Protein AF-A0A9D0IB88-F1 (afdb_monomer)

Structure (mmCIF, N/CA/C/O backbone):
data_AF-A0A9D0IB88-F1
#
_entry.id   AF-A0A9D0IB88-F1
#
loop_
_atom_site.group_PDB
_atom_site.id
_atom_site.type_symbol
_atom_site.label_atom_id
_atom_site.label_alt_id
_atom_site.label_comp_id
_atom_site.label_asym_id
_atom_site.label_entity_id
_atom_site.label_seq_id
_atom_site.pdbx_PDB_ins_code
_atom_site.Cartn_x
_atom_site.Cartn_y
_atom_site.Cartn_z
_atom_site.occupancy
_atom_site.B_iso_or_equiv
_atom_site.auth_seq_id
_atom_site.auth_comp_id
_atom_site.auth_asym_id
_atom_site.auth_atom_id
_atom_site.pdbx_PDB_model_num
ATOM 1 N N . ARG A 1 1 ? 1.251 11.808 27.422 1.00 68.69 1 ARG A N 1
ATOM 2 C CA . ARG A 1 1 ? 0.106 11.530 28.325 1.00 68.69 1 ARG A CA 1
ATOM 3 C C . ARG A 1 1 ? -1.129 11.364 27.448 1.00 68.69 1 ARG A C 1
ATOM 5 O O . ARG A 1 1 ? -1.302 12.197 26.569 1.00 68.69 1 ARG A O 1
ATOM 12 N N . ILE A 1 2 ? -1.903 10.294 27.633 1.00 85.94 2 ILE A N 1
ATOM 13 C CA . ILE A 1 2 ? -3.167 10.056 26.911 1.00 85.94 2 ILE A CA 1
ATOM 14 C C . ILE A 1 2 ? -4.272 10.851 27.624 1.00 85.94 2 ILE A C 1
ATOM 16 O O . ILE A 1 2 ? -4.238 10.940 28.853 1.00 85.94 2 ILE A O 1
ATOM 20 N N . SER A 1 3 ? -5.197 11.474 26.889 1.00 90.00 3 SER A N 1
ATOM 21 C CA . SER A 1 3 ? -6.299 12.224 27.505 1.00 90.00 3 SER A CA 1
ATOM 22 C C . SER A 1 3 ? -7.383 11.278 28.043 1.00 90.00 3 SER A C 1
ATOM 24 O O . SER A 1 3 ? -7.528 10.141 27.589 1.00 90.00 3 SER A O 1
ATOM 26 N N . ALA A 1 4 ? -8.185 11.749 29.003 1.00 91.31 4 ALA A N 1
ATOM 27 C CA . ALA A 1 4 ? -9.332 10.985 29.499 1.00 91.31 4 ALA A CA 1
ATOM 28 C C . ALA A 1 4 ? -10.377 10.726 28.397 1.00 91.31 4 ALA A C 1
ATOM 30 O O . ALA A 1 4 ? -11.035 9.686 28.399 1.00 91.31 4 ALA A O 1
ATOM 31 N N . PHE A 1 5 ? -10.504 11.654 27.445 1.00 90.31 5 PHE A N 1
ATOM 32 C CA . PHE A 1 5 ? -11.396 11.522 26.299 1.00 90.31 5 PHE A CA 1
ATOM 33 C C . PHE A 1 5 ? -10.932 10.404 25.356 1.00 90.31 5 PHE A C 1
ATOM 35 O O . PHE A 1 5 ? -11.713 9.506 25.046 1.00 90.31 5 PHE A O 1
ATOM 42 N N . THR A 1 6 ? -9.644 10.381 25.002 1.00 93.06 6 THR A N 1
ATOM 43 C CA . THR A 1 6 ? -9.038 9.302 24.208 1.00 93.06 6 THR A CA 1
ATOM 44 C C . THR A 1 6 ? -9.229 7.945 24.883 1.00 93.06 6 THR A C 1
ATOM 46 O O . THR A 1 6 ? -9.661 6.994 24.239 1.00 93.06 6 THR A O 1
ATOM 49 N N . LEU A 1 7 ? -8.977 7.843 26.197 1.00 94.12 7 LEU A N 1
ATOM 50 C CA . LEU A 1 7 ? -9.177 6.592 26.943 1.00 94.12 7 LEU A CA 1
ATOM 51 C C . LEU A 1 7 ? -10.630 6.103 26.890 1.00 94.12 7 LEU A C 1
ATOM 53 O O . LEU A 1 7 ? -10.865 4.908 26.727 1.00 94.12 7 LEU A O 1
ATOM 57 N N . ARG A 1 8 ? -11.604 7.017 26.990 1.00 93.19 8 ARG A N 1
ATOM 58 C CA . ARG A 1 8 ? -13.034 6.690 26.884 1.00 93.19 8 ARG A CA 1
ATOM 59 C C . ARG A 1 8 ? -13.412 6.192 25.488 1.00 93.19 8 ARG A C 1
ATOM 61 O O . ARG A 1 8 ? -14.276 5.328 25.372 1.00 93.19 8 ARG A O 1
ATOM 68 N N . ASN A 1 9 ? -12.766 6.720 24.451 1.00 94.19 9 ASN A N 1
ATOM 69 C CA . ASN A 1 9 ? -13.076 6.397 23.062 1.00 94.19 9 ASN A CA 1
ATOM 70 C C . ASN A 1 9 ? -12.288 5.222 22.489 1.00 94.19 9 ASN A C 1
ATOM 72 O O . ASN A 1 9 ? -12.695 4.654 21.476 1.00 94.19 9 ASN A O 1
ATOM 76 N N . LEU A 1 10 ? -11.204 4.805 23.139 1.00 93.88 10 LEU A N 1
ATOM 77 C CA . LEU A 1 10 ? -10.356 3.713 22.671 1.00 93.88 10 LEU A CA 1
ATOM 78 C C . LEU A 1 10 ? -11.131 2.411 22.354 1.00 93.88 10 LEU A C 1
ATOM 80 O O . LEU A 1 10 ? -10.901 1.845 21.283 1.00 93.88 10 LEU A O 1
ATOM 84 N N . PRO A 1 11 ? -12.111 1.961 23.172 1.00 94.69 11 PRO A N 1
ATOM 85 C CA . PRO A 1 11 ? -12.926 0.793 22.826 1.00 94.69 11 PRO A CA 1
ATOM 86 C C . PRO A 1 11 ? -13.731 0.964 21.528 1.00 94.69 11 PRO A C 1
ATOM 88 O O . PRO A 1 11 ? -13.942 -0.009 20.804 1.00 94.69 11 PRO A O 1
ATOM 91 N N . TRP A 1 12 ? -14.167 2.187 21.203 1.00 95.12 12 TRP A N 1
ATOM 92 C CA . TRP A 1 12 ? -14.891 2.476 19.962 1.00 95.12 12 TRP A CA 1
ATOM 93 C C . TRP A 1 12 ? -13.980 2.393 18.740 1.00 95.12 12 TRP A C 1
ATOM 95 O O . TRP A 1 12 ? -14.364 1.776 17.748 1.00 95.12 12 TRP A O 1
ATOM 105 N N . HIS A 1 13 ? -12.756 2.922 18.834 1.00 94.94 13 HIS A N 1
ATOM 106 C CA . HIS A 1 13 ? -11.744 2.750 17.788 1.00 94.94 13 HIS A CA 1
ATOM 107 C C . HIS A 1 13 ? -11.470 1.260 17.521 1.00 94.94 13 HIS A C 1
ATOM 109 O O . HIS A 1 13 ? -11.509 0.826 16.371 1.00 94.94 13 HIS A O 1
ATOM 115 N N . PHE A 1 14 ? -11.283 0.447 18.569 1.00 92.12 14 PHE A N 1
ATOM 116 C CA . PHE A 1 14 ? -11.029 -0.992 18.417 1.00 92.12 14 PHE A CA 1
ATOM 117 C C . PHE A 1 14 ? -12.206 -1.771 17.828 1.00 92.12 14 PHE A C 1
ATOM 119 O O . PHE A 1 14 ? -11.994 -2.662 17.001 1.00 92.12 14 PHE A O 1
ATOM 126 N N . ARG A 1 15 ? -13.445 -1.428 18.198 1.00 93.50 15 ARG A N 1
ATOM 127 C CA . ARG A 1 15 ? -14.635 -2.022 17.573 1.00 93.50 15 ARG A CA 1
ATOM 128 C C . ARG A 1 15 ? -14.676 -1.728 16.078 1.00 93.50 15 ARG A C 1
ATOM 130 O O . ARG A 1 15 ? -14.856 -2.650 15.294 1.00 93.50 15 ARG A O 1
ATOM 137 N N . ILE A 1 16 ? -14.439 -0.478 15.681 1.00 94.38 16 ILE A N 1
ATOM 138 C CA . ILE A 1 16 ? -14.440 -0.087 14.266 1.00 94.38 16 ILE A CA 1
ATOM 139 C C . ILE A 1 16 ? -13.303 -0.775 13.503 1.00 94.38 16 ILE A C 1
ATOM 141 O O . ILE A 1 16 ? -13.542 -1.288 12.415 1.00 94.38 16 ILE A O 1
ATOM 145 N N . TYR A 1 17 ? -12.101 -0.865 14.079 1.00 92.50 17 TYR A N 1
ATOM 146 C CA . TYR A 1 17 ? -10.990 -1.614 13.479 1.00 92.50 17 TYR A CA 1
ATOM 147 C C . TYR A 1 17 ? -11.348 -3.070 13.218 1.00 92.50 17 TYR A C 1
ATOM 149 O O . TYR A 1 17 ? -11.117 -3.578 12.124 1.00 92.50 17 TYR A O 1
ATOM 157 N N . SER A 1 18 ? -11.931 -3.725 14.221 1.00 90.88 18 SER A N 1
ATOM 158 C CA . SER A 1 18 ? -12.334 -5.127 14.124 1.00 90.88 18 SER A CA 1
ATOM 159 C C . SER A 1 18 ? -13.400 -5.309 13.044 1.00 90.88 18 SER A C 1
ATOM 161 O O . SER A 1 18 ? -13.301 -6.234 12.247 1.00 90.88 18 SER A O 1
ATOM 163 N N . THR A 1 19 ? -14.366 -4.388 12.948 1.00 93.19 19 THR A N 1
ATOM 164 C CA . THR A 1 19 ? -15.376 -4.393 11.882 1.00 93.19 19 THR A CA 1
ATOM 165 C C . THR A 1 19 ? -14.756 -4.215 10.498 1.00 93.19 19 THR A C 1
ATOM 167 O O . THR A 1 19 ? -15.125 -4.937 9.580 1.00 93.19 19 THR A O 1
ATOM 170 N N . LEU A 1 20 ? -13.814 -3.282 10.328 1.00 93.81 20 LEU A N 1
ATOM 171 C CA . LEU A 1 20 ? -13.180 -3.023 9.030 1.00 93.81 20 LEU A CA 1
ATOM 172 C C . LEU A 1 20 ? -12.290 -4.185 8.578 1.00 93.81 20 LEU A C 1
ATOM 174 O O . LEU A 1 20 ? -12.330 -4.560 7.410 1.00 93.81 20 LEU A O 1
ATOM 178 N N . VAL A 1 21 ? -11.537 -4.794 9.498 1.00 93.69 21 VAL A N 1
ATOM 179 C CA . VAL A 1 21 ? -10.770 -6.016 9.214 1.00 93.69 21 VAL A CA 1
ATOM 180 C C . VAL A 1 21 ? -11.703 -7.188 8.917 1.00 93.69 21 VAL A C 1
ATOM 182 O O . VAL A 1 21 ? -11.478 -7.917 7.955 1.00 93.69 21 VAL A O 1
ATOM 185 N N . GLY A 1 22 ? -12.774 -7.342 9.695 1.00 92.62 22 GLY A N 1
ATOM 186 C CA . GLY A 1 22 ? -13.770 -8.388 9.486 1.00 92.62 22 GLY A CA 1
ATOM 187 C C . GLY A 1 22 ? -14.453 -8.287 8.121 1.00 92.62 22 GLY A C 1
ATOM 188 O O . GLY A 1 22 ? -14.571 -9.285 7.418 1.00 92.62 22 GLY A O 1
ATOM 189 N N . ALA A 1 23 ? -14.836 -7.074 7.715 1.00 92.25 23 ALA A N 1
ATOM 190 C CA . ALA A 1 23 ? -15.489 -6.800 6.435 1.00 92.25 23 ALA A CA 1
ATOM 191 C C . ALA A 1 23 ? -14.572 -6.990 5.216 1.00 92.25 23 ALA A C 1
ATOM 193 O O . ALA A 1 23 ? -15.066 -7.154 4.104 1.00 92.25 23 ALA A O 1
ATOM 194 N N . ALA A 1 24 ? -13.253 -6.955 5.412 1.00 92.25 24 ALA A N 1
ATOM 195 C CA . ALA A 1 24 ? -12.274 -7.171 4.353 1.00 92.25 24 ALA A CA 1
ATOM 196 C C . ALA A 1 24 ? -12.025 -8.656 4.046 1.00 92.25 24 ALA A C 1
ATOM 198 O O . ALA A 1 24 ? -11.467 -8.977 2.997 1.00 92.25 24 ALA A O 1
ATOM 199 N N . ALA A 1 25 ? -12.400 -9.557 4.955 1.00 91.62 25 ALA A N 1
ATOM 200 C CA . ALA A 1 25 ? -12.177 -10.980 4.771 1.00 91.62 25 ALA A CA 1
ATOM 201 C C . ALA A 1 25 ? -13.134 -11.581 3.732 1.00 91.62 25 ALA A C 1
ATOM 203 O O . ALA A 1 25 ? -14.314 -11.237 3.662 1.00 91.62 25 ALA A O 1
ATOM 204 N N . GLU A 1 26 ? -12.628 -12.530 2.946 1.00 87.06 26 GLU A N 1
ATOM 205 C CA . GLU A 1 26 ? -13.415 -13.216 1.924 1.00 87.06 26 GLU A CA 1
ATOM 206 C C . GLU A 1 26 ? -14.585 -13.990 2.554 1.00 87.06 26 GLU A C 1
ATOM 208 O O . GLU A 1 26 ? -14.388 -14.841 3.425 1.00 87.06 26 GLU A O 1
ATOM 213 N N . SER A 1 27 ? -15.807 -13.728 2.081 1.00 86.06 27 SER A N 1
ATOM 214 C CA . SER A 1 27 ? -17.034 -14.335 2.618 1.00 86.06 27 SER A CA 1
ATOM 215 C C . SER A 1 27 ? -17.021 -15.866 2.571 1.00 86.06 27 SER A C 1
ATOM 217 O O . SER A 1 27 ? -17.474 -16.507 3.515 1.00 86.06 27 SER A O 1
ATOM 219 N N . GLY A 1 28 ? -16.430 -16.461 1.527 1.00 86.25 28 GLY A N 1
ATOM 220 C CA . GLY A 1 28 ? -16.301 -17.915 1.376 1.00 86.25 28 GLY A CA 1
ATOM 221 C C . GLY A 1 28 ? -15.404 -18.590 2.420 1.00 86.25 28 GLY A C 1
ATOM 222 O O . GLY A 1 28 ? -15.427 -19.812 2.539 1.00 86.25 28 GLY A O 1
ATOM 223 N N . ARG A 1 29 ? -14.631 -17.816 3.193 1.00 85.62 29 ARG A N 1
ATOM 224 C CA . ARG A 1 29 ? -13.759 -18.323 4.267 1.00 85.62 29 ARG A CA 1
ATOM 225 C C . ARG A 1 29 ? -14.343 -18.116 5.666 1.00 85.62 29 ARG A C 1
ATOM 227 O O . ARG A 1 29 ? -13.670 -18.406 6.655 1.00 85.62 29 ARG A O 1
ATOM 234 N N . GLN A 1 30 ? -15.563 -17.596 5.758 1.00 87.88 30 GLN A N 1
ATOM 235 C CA . GLN A 1 30 ? -16.262 -17.348 7.016 1.00 87.88 30 GLN A CA 1
ATOM 236 C C . GLN A 1 30 ? -17.235 -18.491 7.318 1.00 87.88 30 GLN A C 1
ATOM 238 O O . GLN A 1 30 ? -17.931 -18.977 6.428 1.00 87.88 30 GLN A O 1
ATOM 243 N N . ALA A 1 31 ? -17.316 -18.900 8.582 1.00 90.50 31 ALA A N 1
ATOM 244 C CA . ALA A 1 31 ? -18.325 -19.842 9.064 1.00 90.50 31 ALA A CA 1
ATOM 245 C C . ALA A 1 31 ? -18.712 -19.491 10.511 1.00 90.50 31 ALA A C 1
ATOM 247 O O . ALA A 1 31 ? -17.955 -18.797 11.186 1.00 90.50 31 ALA A O 1
ATOM 248 N N . PRO A 1 32 ? -19.872 -19.937 11.027 1.00 93.38 32 PRO A N 1
ATOM 249 C CA . PRO A 1 32 ? -20.252 -19.654 12.411 1.00 93.38 32 PRO A CA 1
ATOM 250 C C . PRO A 1 32 ? -19.151 -20.063 13.407 1.00 93.38 32 PRO A C 1
ATOM 252 O O . PRO A 1 32 ? -18.761 -21.229 13.451 1.00 93.38 32 PRO A O 1
ATOM 255 N N . GLY A 1 33 ? -18.644 -19.103 14.190 1.00 93.56 33 GLY A N 1
ATOM 256 C CA . GLY A 1 33 ? -17.568 -19.316 15.167 1.00 93.56 33 GLY A CA 1
ATOM 257 C C . GLY A 1 33 ? -16.152 -19.418 14.579 1.00 93.56 3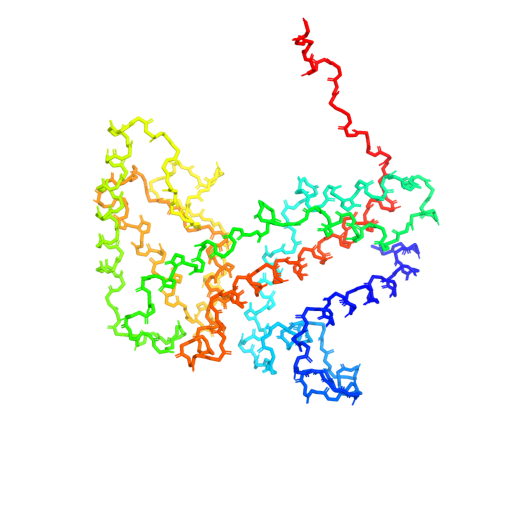3 GLY A C 1
ATOM 258 O O . GLY A 1 33 ? -15.207 -19.692 15.325 1.00 93.56 33 GLY A O 1
ATOM 259 N N . LEU A 1 34 ? -15.990 -19.215 13.266 1.00 94.44 34 LEU A N 1
ATOM 260 C CA . LEU A 1 34 ? -14.724 -19.304 12.539 1.00 94.44 34 LEU A CA 1
ATOM 261 C C . LEU A 1 34 ? -14.517 -18.073 11.653 1.00 94.44 34 LEU A C 1
ATOM 263 O O . LEU A 1 34 ? -15.333 -17.769 10.785 1.00 94.44 34 LEU A O 1
ATOM 267 N N . PHE A 1 35 ? -13.351 -17.450 11.774 1.00 94.00 35 PHE A N 1
ATOM 268 C CA . PHE A 1 35 ? -12.923 -16.360 10.906 1.00 94.00 35 PHE A CA 1
ATOM 269 C C . PHE A 1 35 ? -11.714 -16.797 10.082 1.00 94.00 35 PHE A C 1
ATOM 271 O O . PHE A 1 35 ? -10.655 -17.110 10.629 1.00 94.00 35 PHE A O 1
ATOM 278 N N . CYS A 1 36 ? -11.882 -16.876 8.759 1.00 93.81 36 CYS A N 1
ATOM 279 C CA . CYS A 1 36 ? -10.879 -17.419 7.834 1.00 93.81 36 CYS A CA 1
ATOM 280 C C . CYS A 1 36 ? -10.344 -18.805 8.255 1.00 93.81 36 CYS A C 1
ATOM 282 O O . CYS A 1 36 ? -9.152 -19.086 8.134 1.00 93.81 36 CYS A O 1
ATOM 284 N N . GLY A 1 37 ? -11.222 -19.662 8.787 1.00 92.75 37 GLY A N 1
ATOM 285 C CA . GLY A 1 37 ? -10.869 -20.995 9.290 1.00 92.75 37 GLY A CA 1
ATOM 286 C C . GLY A 1 37 ? -10.233 -21.035 10.687 1.00 92.75 37 GLY A C 1
ATOM 287 O O . GLY A 1 37 ? -9.905 -22.123 11.155 1.00 92.75 37 GLY A O 1
ATOM 288 N N . VAL A 1 38 ? -10.080 -19.896 11.373 1.00 95.38 38 VAL A N 1
ATOM 289 C CA . VAL A 1 38 ? -9.555 -19.825 12.747 1.00 95.38 38 VAL A CA 1
ATOM 290 C C . VAL A 1 38 ? -10.704 -19.639 13.749 1.00 95.38 38 VAL A C 1
ATOM 292 O O . VAL A 1 38 ? -11.541 -18.762 13.531 1.00 95.38 38 VAL A O 1
ATOM 295 N N . PRO A 1 39 ? -10.766 -20.412 14.853 1.00 95.81 39 PRO A N 1
ATOM 296 C CA . PRO A 1 39 ? -11.772 -20.225 15.900 1.00 95.81 39 PRO A CA 1
ATOM 297 C C . PRO A 1 39 ? -11.757 -18.820 16.504 1.00 95.81 39 PRO A C 1
ATOM 299 O O . PRO A 1 39 ? -10.712 -18.328 16.929 1.00 95.81 39 PRO A O 1
ATOM 302 N N . GLU A 1 40 ? -12.931 -18.199 16.626 1.00 93.88 40 GLU A N 1
ATOM 303 C CA . GLU A 1 40 ? -13.074 -16.878 17.255 1.00 93.88 40 GLU A CA 1
ATOM 304 C C . GLU A 1 40 ? -12.453 -16.800 18.668 1.00 93.88 40 GLU A C 1
ATOM 306 O O . GLU A 1 40 ? -11.749 -15.822 18.939 1.00 93.88 40 GLU A O 1
ATOM 311 N N . PRO A 1 41 ? -12.599 -17.811 19.558 1.00 95.62 41 PRO A N 1
ATOM 312 C CA . PRO A 1 41 ? -11.935 -17.783 20.863 1.00 95.62 41 PRO A CA 1
ATOM 313 C C . PRO A 1 41 ? -10.404 -17.767 20.772 1.00 95.62 41 PRO A C 1
ATOM 315 O O . PRO A 1 41 ? -9.749 -17.158 21.617 1.00 95.62 41 PRO A O 1
ATOM 318 N N . GLU A 1 42 ? -9.823 -18.411 19.752 1.00 95.94 42 GLU A N 1
ATOM 319 C CA . GLU A 1 42 ? -8.375 -18.385 19.525 1.00 95.94 42 GLU A CA 1
ATOM 320 C C . GLU A 1 42 ? -7.925 -16.978 19.118 1.00 95.94 42 GLU A C 1
ATOM 322 O O . GLU A 1 42 ? -6.972 -16.450 19.695 1.00 95.94 42 GLU A O 1
ATOM 327 N N . LEU A 1 43 ? -8.641 -16.349 18.179 1.00 92.69 43 LEU A N 1
ATOM 328 C CA . LEU A 1 43 ? -8.348 -14.986 17.728 1.00 92.69 43 LEU A CA 1
ATOM 329 C C . LEU A 1 43 ? -8.362 -13.996 18.890 1.00 92.69 43 LEU A C 1
ATOM 331 O O . LEU A 1 43 ? -7.413 -13.236 19.066 1.00 92.69 43 LEU A O 1
ATOM 335 N N . MET A 1 44 ? -9.406 -14.040 19.721 1.00 90.19 44 MET A N 1
ATOM 336 C CA . MET A 1 44 ? -9.555 -13.111 20.844 1.00 90.19 44 MET A CA 1
ATOM 337 C C . MET A 1 44 ? -8.478 -13.286 21.921 1.00 90.19 44 MET A C 1
ATOM 339 O O . MET A 1 44 ? -8.125 -12.315 22.588 1.00 90.19 44 MET A O 1
ATOM 343 N N . ALA A 1 45 ? -7.974 -14.508 22.119 1.00 94.31 45 ALA A N 1
ATOM 344 C CA . ALA A 1 45 ? -7.041 -14.815 23.200 1.00 94.31 45 ALA A CA 1
ATOM 345 C C . ALA A 1 45 ? -5.563 -14.700 22.802 1.00 94.31 45 ALA A C 1
ATOM 347 O O . ALA A 1 45 ? -4.727 -14.433 23.665 1.00 94.31 45 ALA A O 1
ATOM 348 N N . GLN A 1 46 ? -5.223 -14.956 21.534 1.00 95.06 46 GLN A N 1
ATOM 349 C CA . GLN A 1 46 ? -3.832 -15.208 21.132 1.00 95.06 46 GLN A CA 1
ATOM 350 C C . GLN A 1 46 ? -3.332 -14.331 19.988 1.00 95.06 46 GLN A C 1
ATOM 352 O O . GLN A 1 46 ? -2.120 -14.231 19.807 1.00 95.06 46 GLN A O 1
ATOM 357 N N . TRP A 1 47 ? -4.223 -13.717 19.210 1.00 95.19 47 TRP A N 1
ATOM 358 C CA . TRP A 1 47 ? -3.828 -13.026 17.990 1.00 95.19 47 TRP A CA 1
ATOM 359 C C . TRP A 1 47 ? -3.700 -11.521 18.208 1.00 95.19 47 TRP A C 1
ATOM 361 O O . TRP A 1 47 ? -4.532 -10.866 18.835 1.00 95.19 47 TRP A O 1
ATOM 371 N N . SER A 1 48 ? -2.651 -10.946 17.632 1.00 93.44 48 SER A N 1
ATOM 372 C CA . SER A 1 48 ? -2.521 -9.504 17.476 1.00 93.44 48 SER A CA 1
ATOM 373 C C . SER A 1 48 ? -3.432 -8.980 16.363 1.00 93.44 48 SER A C 1
ATOM 375 O O . SER A 1 48 ? -3.880 -9.707 15.468 1.00 93.44 48 SER A O 1
ATOM 377 N N . PHE A 1 49 ? -3.651 -7.663 16.370 1.00 90.25 49 PHE A N 1
ATOM 378 C CA . PHE A 1 49 ? -4.343 -6.974 15.282 1.00 90.25 49 PHE A CA 1
ATOM 379 C C . PHE A 1 49 ? -3.677 -7.250 13.925 1.00 90.25 49 PHE A C 1
ATOM 381 O O . PHE A 1 49 ? -4.362 -7.556 12.953 1.00 90.25 49 PHE A O 1
ATOM 388 N N . THR A 1 50 ? -2.344 -7.189 13.863 1.00 93.88 50 THR A N 1
ATOM 389 C CA . THR A 1 50 ? -1.594 -7.388 12.618 1.00 93.88 50 THR A CA 1
ATOM 390 C C . THR A 1 50 ? -1.732 -8.812 12.084 1.00 93.88 50 THR A C 1
ATOM 392 O O . THR A 1 50 ? -1.883 -8.990 10.878 1.00 93.88 50 THR A O 1
ATOM 395 N N . GLU A 1 51 ? -1.726 -9.823 12.958 1.00 96.00 51 GLU A N 1
ATOM 396 C CA . GLU A 1 51 ? -1.965 -11.211 12.545 1.00 96.00 51 GLU A CA 1
ATOM 397 C C . GLU A 1 51 ? -3.389 -11.395 12.016 1.00 96.00 51 GLU A C 1
ATOM 399 O O . GLU A 1 51 ? -3.582 -12.020 10.975 1.00 96.00 51 GLU A O 1
ATOM 404 N N . THR A 1 52 ? -4.376 -10.798 12.687 1.00 95.19 52 THR A N 1
ATOM 405 C CA . THR A 1 52 ? -5.785 -10.869 12.271 1.00 95.19 52 THR A CA 1
ATOM 406 C C . THR A 1 52 ? -6.005 -10.163 10.931 1.00 95.19 52 THR A C 1
ATOM 408 O O . THR A 1 52 ? -6.670 -10.701 10.052 1.00 95.19 52 THR A O 1
ATOM 411 N N . ALA A 1 53 ? -5.396 -8.991 10.730 1.00 95.31 53 ALA A N 1
ATOM 412 C CA . ALA A 1 53 ? -5.442 -8.262 9.465 1.00 95.31 53 ALA A CA 1
ATOM 413 C C . ALA A 1 53 ? -4.737 -9.025 8.331 1.00 95.31 53 ALA A C 1
ATOM 415 O O . ALA A 1 53 ? -5.251 -9.077 7.215 1.00 95.31 53 ALA A O 1
ATOM 416 N N . HIS A 1 54 ? -3.599 -9.670 8.611 1.00 95.81 54 HIS A N 1
ATOM 417 C CA . HIS A 1 54 ? -2.933 -10.545 7.645 1.00 95.81 54 HIS A CA 1
ATOM 418 C C . HIS A 1 54 ? -3.833 -11.721 7.253 1.00 95.81 54 HIS A C 1
ATOM 420 O O . HIS A 1 54 ? -3.985 -12.016 6.070 1.00 95.81 54 HIS A O 1
ATOM 426 N N . LEU A 1 55 ? -4.453 -12.382 8.233 1.00 95.31 55 LEU A N 1
ATOM 427 C CA . LEU A 1 55 ? -5.380 -13.486 7.994 1.00 95.31 55 LEU A CA 1
ATOM 428 C C . LEU A 1 55 ? -6.613 -13.040 7.202 1.00 95.31 55 LEU A C 1
ATOM 430 O O . LEU A 1 55 ? -7.038 -13.757 6.305 1.00 95.31 55 LEU A O 1
ATOM 434 N N . ALA A 1 56 ? -7.169 -11.866 7.492 1.00 94.62 56 ALA A N 1
ATOM 435 C CA . ALA A 1 56 ? -8.291 -11.313 6.739 1.00 94.62 56 ALA A CA 1
ATOM 436 C C . ALA A 1 56 ? -7.926 -11.091 5.263 1.00 94.62 56 ALA A C 1
ATOM 438 O O . ALA A 1 56 ? -8.683 -11.462 4.372 1.00 94.62 56 ALA A O 1
ATOM 439 N N . LEU A 1 57 ? -6.744 -10.518 5.018 1.00 93.62 57 LEU A N 1
ATOM 440 C CA . LEU A 1 57 ? -6.287 -10.128 3.687 1.00 93.62 57 LEU A CA 1
ATOM 441 C C . LEU A 1 57 ? -5.813 -11.312 2.835 1.00 93.62 57 LEU A C 1
ATOM 443 O O . LEU A 1 57 ? -6.109 -11.381 1.647 1.00 93.62 57 LEU A O 1
ATOM 447 N N . LEU A 1 58 ? -5.020 -12.206 3.426 1.00 91.50 58 LEU A N 1
ATOM 448 C CA . LEU A 1 58 ? -4.305 -13.272 2.715 1.00 91.50 58 LEU A CA 1
ATOM 449 C C . LEU A 1 58 ? -4.905 -14.656 2.973 1.00 91.50 58 LEU A C 1
ATOM 451 O O . LEU A 1 58 ? -4.490 -15.638 2.358 1.00 91.50 58 LEU A O 1
ATOM 455 N N . GLY A 1 59 ? -5.853 -14.750 3.909 1.00 90.56 59 GLY A N 1
ATOM 456 C CA . GLY A 1 59 ? -6.572 -15.975 4.238 1.00 90.56 59 GLY A CA 1
ATOM 457 C C . GLY A 1 59 ? -5.678 -17.117 4.718 1.00 90.56 59 GLY A C 1
ATOM 458 O O . GLY A 1 59 ? -6.057 -18.279 4.595 1.00 90.56 59 GLY A O 1
ATOM 459 N N . SER A 1 60 ? -4.488 -16.793 5.229 1.00 90.50 60 SER A N 1
ATOM 460 C CA . SER A 1 60 ? -3.539 -17.738 5.810 1.00 90.50 60 SER A CA 1
ATOM 461 C C . SER A 1 60 ? -2.885 -17.154 7.062 1.00 90.50 60 SER A C 1
ATOM 463 O O . SER A 1 60 ? -2.716 -15.935 7.195 1.00 90.50 60 SER A O 1
ATOM 465 N N . ARG A 1 61 ? -2.521 -18.038 7.999 1.00 93.44 61 ARG A N 1
ATOM 466 C CA . ARG A 1 61 ? -1.788 -17.662 9.211 1.00 93.44 61 ARG A CA 1
ATOM 467 C C . ARG A 1 61 ? -0.388 -17.169 8.823 1.00 93.44 61 ARG A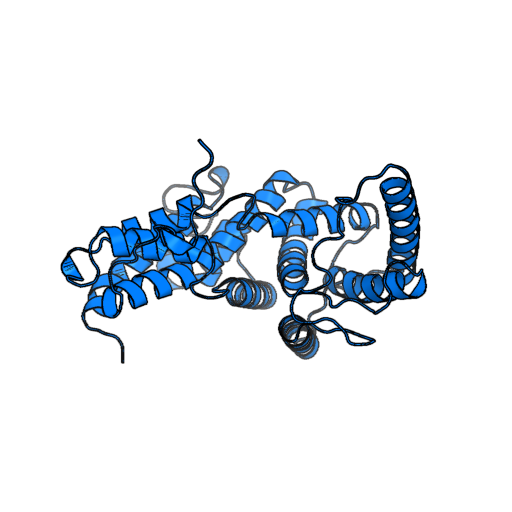 C 1
ATOM 469 O O . ARG A 1 61 ? 0.316 -17.907 8.131 1.00 93.44 61 ARG A O 1
ATOM 476 N N . PRO A 1 62 ? 0.0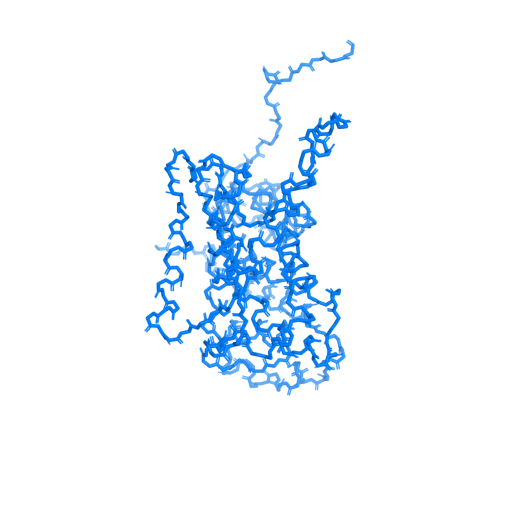36 -15.970 9.259 1.00 94.88 62 PRO A N 1
ATOM 477 C CA . PRO A 1 62 ? 1.380 -15.498 8.962 1.00 94.88 62 PRO A CA 1
ATOM 478 C C . PRO A 1 62 ? 2.433 -16.307 9.722 1.00 94.88 62 PRO A C 1
ATOM 480 O O . PRO A 1 62 ? 2.270 -16.607 10.906 1.00 94.88 62 PRO A O 1
ATOM 483 N N . ASP A 1 63 ? 3.554 -16.593 9.065 1.00 93.56 63 ASP A N 1
ATOM 484 C CA . ASP A 1 63 ? 4.792 -16.928 9.766 1.00 93.56 63 ASP A CA 1
ATOM 485 C C . ASP A 1 63 ? 5.516 -15.651 10.249 1.00 93.56 63 ASP A C 1
ATOM 487 O O . ASP A 1 63 ? 5.055 -14.522 10.054 1.00 93.56 63 ASP A O 1
ATOM 491 N N . LYS A 1 64 ? 6.678 -15.812 10.892 1.00 92.56 64 LYS A N 1
ATOM 492 C CA . LYS A 1 64 ? 7.453 -14.680 11.429 1.00 92.56 64 LYS A CA 1
ATOM 493 C C . LYS A 1 64 ? 7.975 -13.728 10.347 1.00 92.56 64 LYS A C 1
ATOM 495 O O . LYS A 1 64 ? 8.127 -12.537 10.627 1.00 92.56 64 LYS A O 1
ATOM 500 N N . GLU A 1 65 ? 8.301 -14.226 9.153 1.00 91.50 65 GLU A N 1
ATOM 501 C CA . GLU A 1 65 ? 8.789 -13.388 8.052 1.00 91.50 65 GLU A CA 1
ATOM 502 C C . GLU A 1 65 ? 7.628 -12.589 7.459 1.00 91.50 65 GLU A C 1
ATOM 504 O O . GLU A 1 65 ? 7.719 -11.363 7.361 1.00 91.50 65 GLU A O 1
ATOM 509 N N . ALA A 1 66 ? 6.519 -13.264 7.149 1.00 92.88 66 ALA A N 1
ATOM 510 C CA . ALA A 1 66 ? 5.306 -12.664 6.614 1.00 92.88 66 ALA A CA 1
ATOM 511 C C . ALA A 1 66 ? 4.725 -11.618 7.574 1.00 92.88 66 ALA A C 1
ATOM 513 O O . ALA A 1 66 ? 4.461 -10.489 7.158 1.00 92.88 66 ALA A O 1
ATOM 514 N N . LEU A 1 67 ? 4.624 -11.932 8.872 1.00 95.31 67 LEU A N 1
ATOM 515 C CA . LEU A 1 67 ? 4.129 -10.991 9.879 1.00 95.31 67 LEU A CA 1
ATOM 516 C C . LEU A 1 67 ? 5.014 -9.745 9.977 1.00 95.31 67 LEU A C 1
ATOM 518 O O . LEU A 1 67 ? 4.512 -8.623 10.065 1.00 95.31 67 LEU A O 1
ATOM 522 N N . CYS A 1 68 ? 6.336 -9.923 9.952 1.00 94.62 68 CYS A N 1
ATOM 523 C CA . CYS A 1 68 ? 7.279 -8.810 10.000 1.00 94.62 68 CYS A CA 1
ATOM 524 C C . CYS A 1 68 ? 7.168 -7.926 8.754 1.00 94.62 68 CYS A C 1
ATOM 526 O O . CYS A 1 68 ? 7.053 -6.707 8.881 1.00 94.62 68 CYS A O 1
ATOM 528 N N . ALA A 1 69 ? 7.154 -8.526 7.564 1.00 94.38 69 ALA A N 1
ATOM 529 C CA . ALA A 1 69 ? 7.011 -7.799 6.311 1.00 94.38 69 ALA A CA 1
ATOM 530 C C . ALA A 1 69 ? 5.665 -7.057 6.241 1.00 94.38 69 ALA A C 1
ATOM 532 O O . ALA A 1 69 ? 5.632 -5.895 5.844 1.00 94.38 69 ALA A O 1
ATOM 533 N N . PHE A 1 70 ? 4.578 -7.677 6.709 1.00 95.94 70 PHE A N 1
ATOM 534 C CA . PHE A 1 70 ? 3.257 -7.053 6.756 1.00 95.94 70 PHE A CA 1
ATOM 535 C C . PHE A 1 70 ? 3.200 -5.912 7.781 1.00 95.94 70 PHE A C 1
ATOM 537 O O . PHE A 1 70 ? 2.627 -4.860 7.516 1.00 95.94 70 PHE A O 1
ATOM 544 N N . SER A 1 71 ? 3.882 -6.057 8.919 1.00 95.25 71 SER A N 1
ATOM 545 C CA . SER A 1 71 ? 4.015 -4.983 9.913 1.00 95.25 71 SER A CA 1
ATOM 546 C C . SER A 1 71 ? 4.764 -3.772 9.347 1.00 95.25 71 SER A C 1
ATOM 548 O O . SER A 1 71 ? 4.339 -2.636 9.547 1.00 95.25 71 SER A O 1
ATOM 550 N N . VAL A 1 72 ? 5.860 -4.004 8.612 1.00 94.81 72 VAL A N 1
ATOM 551 C CA . VAL A 1 72 ? 6.605 -2.941 7.915 1.00 94.81 72 VAL A CA 1
ATOM 552 C C . VAL A 1 72 ? 5.719 -2.278 6.861 1.00 94.81 72 VAL A C 1
ATOM 554 O O . VAL A 1 72 ? 5.649 -1.054 6.818 1.00 94.81 72 VAL A O 1
ATOM 557 N N . LEU A 1 73 ? 4.992 -3.068 6.067 1.00 94.69 73 LEU A N 1
ATOM 558 C CA . LEU A 1 73 ? 4.048 -2.582 5.060 1.00 94.69 73 LEU A CA 1
ATOM 559 C C . LEU A 1 73 ? 2.997 -1.639 5.662 1.00 94.69 73 LEU A C 1
ATOM 561 O O . LEU A 1 73 ? 2.847 -0.512 5.193 1.00 94.69 73 LEU A O 1
ATOM 565 N N . LEU A 1 74 ? 2.325 -2.055 6.741 1.00 94.19 74 LEU A N 1
ATOM 566 C CA . LEU A 1 74 ? 1.361 -1.207 7.449 1.00 94.19 74 LEU A CA 1
ATOM 567 C C . LEU A 1 74 ? 2.025 0.052 8.026 1.00 94.19 74 LEU A C 1
ATOM 569 O O . LEU A 1 74 ? 1.466 1.144 7.922 1.00 94.19 74 LEU A O 1
ATOM 573 N N . GLY A 1 75 ? 3.233 -0.081 8.581 1.00 93.38 75 GLY A N 1
ATOM 574 C CA . GLY A 1 75 ? 4.008 1.037 9.122 1.00 93.38 75 GLY A CA 1
ATOM 575 C C . GLY A 1 75 ? 4.380 2.094 8.078 1.00 93.38 75 GLY A C 1
ATOM 576 O O . GLY A 1 75 ? 4.372 3.280 8.392 1.00 93.38 75 GLY A O 1
ATOM 577 N N . LEU A 1 76 ? 4.648 1.698 6.831 1.00 92.00 76 LEU A N 1
ATOM 578 C CA . LEU A 1 76 ? 4.928 2.632 5.731 1.00 92.00 76 LEU A CA 1
ATOM 579 C C . LEU A 1 76 ? 3.674 3.374 5.248 1.00 92.00 76 LEU A C 1
ATOM 581 O O . LEU A 1 76 ? 3.770 4.502 4.770 1.00 92.00 76 LEU A O 1
ATOM 585 N N . ILE A 1 77 ? 2.501 2.747 5.367 1.00 91.44 77 ILE A N 1
ATOM 586 C CA . ILE A 1 77 ? 1.221 3.287 4.885 1.00 91.44 77 ILE A CA 1
ATOM 587 C C . ILE A 1 77 ? 0.540 4.168 5.941 1.00 91.44 77 ILE A C 1
ATOM 589 O O . ILE A 1 77 ? -0.263 5.034 5.584 1.00 91.44 77 ILE A O 1
ATOM 593 N N . ILE A 1 78 ? 0.861 3.966 7.223 1.00 93.62 78 ILE A N 1
ATOM 594 C CA . ILE A 1 78 ? 0.123 4.496 8.377 1.00 93.62 78 ILE A CA 1
ATOM 595 C C . ILE A 1 78 ? -0.302 5.959 8.218 1.00 93.62 78 ILE A C 1
ATOM 597 O O . ILE A 1 78 ? -1.482 6.280 8.321 1.00 93.62 78 ILE A O 1
ATOM 601 N N . SER A 1 79 ? 0.628 6.855 7.886 1.00 90.81 79 SER A N 1
ATOM 602 C CA . SER A 1 79 ? 0.351 8.277 7.710 1.00 90.81 79 SER A CA 1
ATOM 603 C C . SER A 1 79 ? 1.350 8.922 6.754 1.00 90.81 79 SER A C 1
ATOM 605 O O . SER A 1 79 ? 2.546 8.671 6.823 1.00 90.81 79 SER A O 1
ATOM 607 N N . ASN A 1 80 ? 0.836 9.786 5.877 1.00 86.62 80 ASN A N 1
ATOM 608 C CA . ASN A 1 80 ? 1.613 10.724 5.060 1.00 86.62 80 ASN A CA 1
ATOM 609 C C . ASN A 1 80 ? 1.331 12.166 5.525 1.00 86.62 80 ASN A C 1
ATOM 611 O O . ASN A 1 80 ? 1.481 13.118 4.762 1.00 86.62 80 ASN A O 1
ATOM 615 N N . GLY A 1 81 ? 0.878 12.310 6.772 1.00 89.69 81 GLY A N 1
ATOM 616 C CA . GLY A 1 81 ? 0.504 13.571 7.389 1.00 89.69 81 GLY A CA 1
ATOM 617 C C . GLY A 1 81 ? -0.979 13.944 7.238 1.00 89.69 81 GLY A C 1
ATOM 618 O O . GLY A 1 81 ? -1.721 13.350 6.441 1.00 89.69 81 GLY A O 1
ATOM 619 N N . PRO A 1 82 ? -1.396 14.990 7.975 1.00 90.75 82 PRO A N 1
ATOM 620 C CA . PRO A 1 82 ? -2.791 15.425 8.080 1.00 90.75 82 PRO A CA 1
ATOM 621 C C . PRO A 1 82 ? -3.336 16.041 6.785 1.00 90.75 82 PRO A C 1
ATOM 623 O O . PRO A 1 82 ? -4.542 16.196 6.629 1.00 90.75 82 PRO A O 1
ATOM 626 N N . GLY A 1 83 ? -2.452 16.405 5.849 1.00 89.88 83 GLY A N 1
ATOM 627 C CA . GLY A 1 83 ? -2.821 17.001 4.565 1.00 89.88 83 GLY A CA 1
ATOM 628 C C . GLY A 1 83 ? -3.303 15.998 3.516 1.00 89.88 83 GLY A C 1
ATOM 629 O O . GLY A 1 83 ? -3.721 16.412 2.441 1.00 89.88 83 GLY A O 1
ATOM 630 N N . THR A 1 84 ? -3.250 14.693 3.785 1.00 91.12 84 THR A N 1
ATOM 631 C CA . THR A 1 84 ? -3.738 13.675 2.839 1.00 91.12 84 THR A CA 1
ATOM 632 C C . THR A 1 84 ? -5.262 13.680 2.742 1.00 91.12 84 THR A C 1
ATOM 634 O O . THR A 1 84 ? -5.933 13.966 3.727 1.00 91.12 84 THR A O 1
ATOM 637 N N . ILE A 1 85 ? -5.823 13.321 1.581 1.00 93.19 85 ILE A N 1
ATOM 638 C CA . ILE A 1 85 ? -7.280 13.361 1.336 1.00 93.19 85 ILE A CA 1
ATOM 639 C C . ILE A 1 85 ? -8.042 12.531 2.388 1.00 93.19 85 ILE A C 1
ATOM 641 O O . ILE A 1 85 ? -8.988 13.023 2.995 1.00 93.19 85 ILE A O 1
ATOM 645 N N . SER A 1 86 ? -7.558 11.327 2.703 1.00 95.06 86 SER A N 1
ATOM 646 C CA . SER A 1 86 ? -8.111 10.462 3.758 1.00 95.06 86 SER A CA 1
ATOM 647 C C . SER A 1 86 ? -8.056 11.068 5.166 1.00 95.06 86 SER A C 1
ATOM 649 O O . SER A 1 86 ? -8.984 10.888 5.954 1.00 95.06 86 SER A O 1
ATOM 651 N N . ALA A 1 87 ? -6.970 11.772 5.507 1.00 95.50 87 ALA A N 1
ATOM 652 C CA . ALA A 1 87 ? -6.841 12.440 6.802 1.00 95.50 87 ALA A CA 1
ATOM 653 C C . ALA A 1 87 ? -7.749 13.672 6.875 1.00 95.50 87 ALA A C 1
ATOM 655 O O . ALA A 1 87 ? -8.452 13.858 7.865 1.00 95.50 87 ALA A O 1
ATOM 656 N N . GLN A 1 88 ? -7.802 14.470 5.806 1.00 94.69 88 GLN A N 1
ATOM 657 C CA . GLN A 1 88 ? -8.712 15.608 5.700 1.00 94.69 88 GLN A CA 1
ATOM 658 C C . GLN A 1 88 ? -10.176 15.172 5.796 1.00 94.69 88 GLN A C 1
ATOM 660 O O . GLN A 1 88 ? -10.938 15.818 6.506 1.00 94.69 88 GLN A O 1
ATOM 665 N N . GLY A 1 89 ? -10.562 14.057 5.166 1.00 95.44 89 GLY A N 1
ATOM 666 C CA . GLY A 1 89 ? -11.906 13.490 5.296 1.00 95.44 89 GLY A CA 1
ATOM 667 C C . GLY A 1 89 ? -12.252 13.149 6.746 1.00 95.44 89 GLY A C 1
ATOM 668 O O . GLY A 1 89 ? -13.308 13.536 7.249 1.00 95.44 89 GLY A O 1
ATOM 669 N N . ALA A 1 90 ? -11.329 12.498 7.457 1.00 96.69 90 ALA A N 1
ATOM 670 C CA . ALA A 1 90 ? -11.507 12.163 8.867 1.00 96.69 90 ALA A CA 1
ATOM 671 C C . ALA A 1 90 ? -11.618 13.411 9.767 1.00 96.69 90 ALA A C 1
ATOM 673 O O . ALA A 1 90 ? -12.552 13.526 10.562 1.00 96.69 90 ALA A O 1
ATOM 674 N N . LYS A 1 91 ? -10.716 14.389 9.608 1.00 95.62 91 LYS A N 1
ATOM 675 C CA . LYS A 1 91 ? -10.731 15.639 10.392 1.00 95.62 91 LYS A CA 1
ATOM 676 C C . LYS A 1 91 ? -11.899 16.550 10.027 1.00 95.62 91 LYS A C 1
ATOM 678 O O . LYS A 1 91 ? -12.426 17.243 10.894 1.00 95.62 91 LYS A O 1
ATOM 683 N N . GLY A 1 92 ? -12.334 16.539 8.770 1.00 95.06 92 GLY A N 1
ATOM 684 C CA . GLY A 1 92 ? -13.525 17.243 8.304 1.00 95.06 92 GLY A CA 1
ATOM 685 C C . GLY A 1 92 ? -14.789 16.685 8.954 1.00 95.06 92 GLY A C 1
ATOM 686 O O . GLY A 1 92 ? -15.612 17.451 9.450 1.00 95.06 92 GLY A O 1
ATOM 687 N N . ALA A 1 93 ? -14.902 15.358 9.055 1.00 95.75 93 ALA A N 1
ATOM 688 C CA . ALA A 1 93 ? -16.002 14.711 9.765 1.00 95.75 93 ALA A CA 1
ATOM 689 C C . ALA A 1 93 ? -16.038 15.079 11.258 1.00 95.75 93 ALA A C 1
ATOM 691 O O . ALA A 1 93 ? -17.111 15.411 11.764 1.00 95.75 93 ALA A O 1
ATOM 692 N N . VAL A 1 94 ? -14.878 15.095 11.930 1.00 96.12 94 VAL A N 1
ATOM 693 C CA . VAL A 1 94 ? -14.757 15.576 13.319 1.00 96.12 94 VAL A CA 1
ATOM 694 C C . VAL A 1 94 ? -15.110 17.062 13.423 1.00 96.12 94 VAL A C 1
ATOM 696 O O . VAL A 1 94 ? -15.885 17.449 14.291 1.00 96.12 94 VAL A O 1
ATOM 699 N N . SER A 1 95 ? -14.603 17.899 12.513 1.00 95.00 95 SER A N 1
ATOM 700 C CA . SER A 1 95 ? -14.899 19.341 12.468 1.00 95.00 95 SER A CA 1
ATOM 701 C C . SER A 1 95 ? -16.387 19.626 12.331 1.00 95.00 95 SER A C 1
ATOM 703 O O . SER A 1 95 ? -16.885 20.570 12.931 1.00 95.00 95 SER A O 1
ATOM 705 N N . ALA A 1 96 ? -17.102 18.795 11.575 1.00 93.31 96 ALA A N 1
ATOM 706 C CA . ALA A 1 96 ? -18.540 18.923 11.403 1.00 93.31 96 ALA A CA 1
ATOM 707 C C . ALA A 1 96 ? -19.341 18.630 12.687 1.00 93.31 96 ALA A C 1
ATOM 709 O O . ALA A 1 96 ? -20.498 19.032 12.759 1.00 93.31 96 ALA A O 1
ATOM 710 N N . ASP A 1 97 ? -18.759 17.947 13.679 1.00 93.06 97 ASP A N 1
ATOM 711 C CA . ASP A 1 97 ? -19.374 17.739 15.002 1.00 93.06 97 ASP A CA 1
ATOM 712 C C . ASP A 1 97 ? -18.949 18.802 16.035 1.00 93.06 97 ASP A C 1
ATOM 714 O O . ASP A 1 97 ? -19.525 18.872 17.121 1.00 93.06 97 ASP A O 1
ATOM 718 N N . GLY A 1 98 ? -17.977 19.656 15.696 1.00 91.50 98 GLY A N 1
ATOM 719 C CA . GLY A 1 98 ? -17.477 20.717 16.566 1.00 91.50 98 GLY A CA 1
ATOM 720 C C . GLY A 1 98 ? -16.491 20.217 17.630 1.00 91.50 98 GLY A C 1
ATOM 721 O O . GLY A 1 98 ? -16.893 20.064 18.782 1.00 91.50 98 GLY A O 1
ATOM 722 N N . PRO A 1 99 ? -15.194 20.017 17.313 1.00 91.19 99 PRO A N 1
ATOM 723 C CA . PRO A 1 99 ? -14.182 19.516 18.257 1.00 91.19 99 PRO A CA 1
ATOM 724 C C . PRO A 1 99 ? -13.940 20.417 19.477 1.00 91.19 99 PRO A C 1
ATOM 726 O O . PRO A 1 99 ? -13.320 19.989 20.441 1.00 91.19 99 PRO A O 1
ATOM 729 N N . GLU A 1 100 ? -14.447 21.651 19.472 1.00 91.69 100 GLU A N 1
ATOM 730 C CA . GLU A 1 100 ? -14.436 22.545 20.639 1.00 91.69 100 GLU A CA 1
ATOM 731 C C . GLU A 1 100 ? -15.393 22.074 21.754 1.00 91.69 100 GLU A C 1
ATOM 733 O O . GLU A 1 100 ? -15.263 22.502 22.899 1.00 91.69 100 GLU A O 1
ATOM 738 N N . ALA A 1 101 ? -16.311 21.158 21.428 1.00 92.38 101 ALA A N 1
ATOM 739 C CA . ALA A 1 101 ? -17.156 20.398 22.346 1.00 92.38 101 ALA A CA 1
ATOM 740 C C . ALA A 1 101 ? -16.949 18.885 22.091 1.00 92.38 101 ALA A C 1
ATOM 742 O O . ALA A 1 101 ? -17.800 18.244 21.461 1.00 92.38 101 ALA A O 1
ATOM 743 N N . PRO A 1 102 ? -15.806 18.300 22.519 1.00 89.81 102 PRO A N 1
ATOM 744 C CA . PRO A 1 102 ? -15.374 16.952 22.128 1.00 89.81 102 PRO A CA 1
ATOM 745 C C . PRO A 1 102 ? -16.413 15.854 22.369 1.00 89.81 102 PRO A C 1
ATOM 747 O O . PRO A 1 102 ? -16.482 14.884 21.621 1.00 89.81 102 PRO A O 1
ATOM 750 N N . GLU A 1 103 ? -17.259 16.000 23.387 1.00 90.56 103 GLU A N 1
ATOM 751 C CA . GLU A 1 103 ? -18.341 15.069 23.712 1.00 90.56 103 G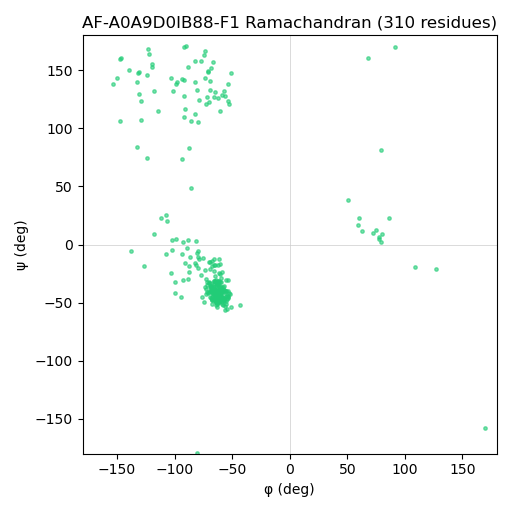LU A CA 1
ATOM 752 C C . GLU A 1 103 ? -19.389 14.891 22.602 1.00 90.56 103 GLU A C 1
ATOM 754 O O . GLU A 1 103 ? -20.144 13.920 22.638 1.00 90.56 103 GLU A O 1
ATOM 759 N N . ARG A 1 104 ? -19.437 15.797 21.620 1.00 90.88 104 ARG A N 1
ATOM 760 C CA . ARG A 1 104 ? -20.329 15.713 20.453 1.00 90.88 104 ARG A CA 1
ATOM 761 C C . ARG A 1 104 ? -19.731 14.920 19.297 1.00 90.88 104 ARG A C 1
ATOM 763 O O . ARG A 1 104 ? -20.475 14.495 18.415 1.00 90.88 104 ARG A O 1
ATOM 770 N N . VAL A 1 105 ? -18.412 14.729 19.293 1.00 93.50 105 VAL A N 1
ATOM 771 C CA . VAL A 1 105 ? -17.705 14.073 18.195 1.00 93.50 105 VAL A CA 1
ATOM 772 C C . VAL A 1 105 ? -18.034 12.587 18.167 1.00 93.50 105 VAL A C 1
ATOM 774 O O . VAL A 1 105 ? -17.771 11.846 19.116 1.00 93.50 105 VAL A O 1
ATOM 777 N N . GLN A 1 106 ? -18.551 12.129 17.029 1.00 93.88 106 GLN A N 1
ATOM 778 C CA . GLN A 1 106 ? -18.813 10.718 16.791 1.00 93.88 106 GLN A CA 1
ATOM 779 C C . GLN A 1 106 ? -17.609 10.055 16.120 1.00 93.88 106 GLN A C 1
ATOM 781 O O . GLN A 1 106 ? -17.334 10.263 14.937 1.00 93.88 106 GLN A O 1
ATOM 786 N N . VAL A 1 107 ? -16.901 9.195 16.858 1.00 95.50 107 VAL A N 1
ATOM 787 C CA . VAL A 1 107 ? -15.705 8.489 16.359 1.00 95.50 1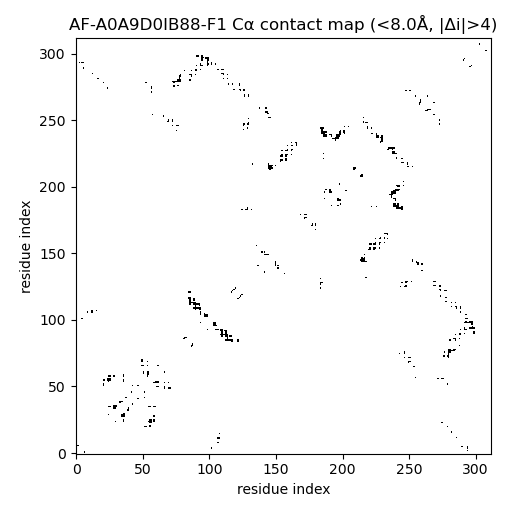07 VAL A CA 1
ATOM 788 C C . VAL A 1 107 ? -15.993 7.741 15.051 1.00 95.50 107 VAL A C 1
ATOM 790 O O . VAL A 1 107 ? -15.237 7.861 14.089 1.00 95.50 107 VAL A O 1
ATOM 793 N N . ASN A 1 108 ? -17.121 7.030 14.969 1.00 95.62 108 ASN A N 1
ATOM 794 C CA . ASN A 1 108 ? -17.573 6.325 13.764 1.00 95.62 108 ASN A CA 1
ATOM 795 C C . ASN A 1 108 ? -17.727 7.250 12.550 1.00 95.62 108 ASN A C 1
ATOM 797 O O . ASN A 1 108 ? -17.346 6.865 11.446 1.00 95.62 108 ASN A O 1
ATOM 801 N N . LYS A 1 109 ? -18.223 8.477 12.742 1.00 96.19 109 LYS A N 1
ATOM 802 C CA . LYS A 1 109 ? -18.344 9.469 11.668 1.00 96.19 109 LYS A CA 1
ATOM 803 C C . LYS A 1 109 ? -16.970 9.882 11.140 1.00 96.19 109 LYS A C 1
ATOM 805 O O . LYS A 1 109 ? -16.798 9.990 9.929 1.00 96.19 109 LYS A O 1
ATOM 810 N N . GLY A 1 110 ? -15.979 10.027 12.022 1.00 96.50 110 GLY A N 1
ATOM 811 C CA . GLY A 1 110 ? -14.581 10.245 11.642 1.00 96.50 110 GLY A CA 1
ATOM 812 C C . GLY A 1 110 ? -14.061 9.177 10.672 1.00 96.50 110 GLY A C 1
ATOM 813 O O . GLY A 1 110 ? -13.485 9.498 9.632 1.00 96.50 110 GLY A O 1
ATOM 814 N N . TYR A 1 111 ? -14.331 7.901 10.958 1.00 97.38 111 TYR A N 1
ATOM 815 C CA . TYR A 1 111 ? -13.948 6.800 10.069 1.00 97.38 111 TYR A CA 1
ATOM 816 C C . TYR A 1 111 ? -14.728 6.779 8.754 1.00 97.38 111 TYR A C 1
ATOM 818 O O . TYR A 1 111 ? -14.144 6.466 7.721 1.00 97.38 111 TYR A O 1
ATOM 826 N N . LEU A 1 112 ? -16.013 7.150 8.751 1.00 97.00 112 LEU A N 1
ATOM 827 C CA . LEU A 1 112 ? -16.764 7.333 7.503 1.00 97.00 112 LEU A CA 1
ATOM 828 C C . LEU A 1 112 ? -16.149 8.447 6.644 1.00 97.00 112 LEU A C 1
ATOM 830 O O . LEU A 1 112 ? -16.021 8.284 5.430 1.00 97.00 112 LEU A O 1
ATOM 834 N N . GLY A 1 113 ? -15.708 9.543 7.268 1.00 96.44 113 GLY A N 1
ATOM 835 C CA . GLY A 1 113 ? -14.943 10.601 6.609 1.00 96.44 113 GLY A CA 1
ATOM 836 C C . GLY A 1 113 ? -13.671 10.065 5.954 1.00 96.44 113 GLY A C 1
ATOM 837 O O . GLY A 1 113 ? -13.427 10.342 4.787 1.00 96.44 113 GLY A O 1
ATOM 838 N N . PHE A 1 114 ? -12.909 9.229 6.661 1.00 96.31 114 PHE A N 1
ATOM 839 C CA . PHE A 1 114 ? -11.770 8.501 6.090 1.00 96.31 114 PHE A CA 1
ATOM 840 C C . PHE A 1 114 ? -12.171 7.642 4.878 1.00 96.31 114 PHE A C 1
ATOM 842 O O . PHE A 1 114 ? -11.611 7.828 3.800 1.00 96.31 114 PHE A O 1
ATOM 849 N N . LEU A 1 115 ? -13.142 6.738 5.034 1.00 95.94 115 LEU A N 1
ATOM 850 C CA . LEU A 1 115 ? -13.514 5.757 4.007 1.00 95.94 115 LEU A CA 1
ATOM 851 C C . LEU A 1 115 ? -14.018 6.423 2.723 1.00 95.94 115 LEU A C 1
ATOM 853 O 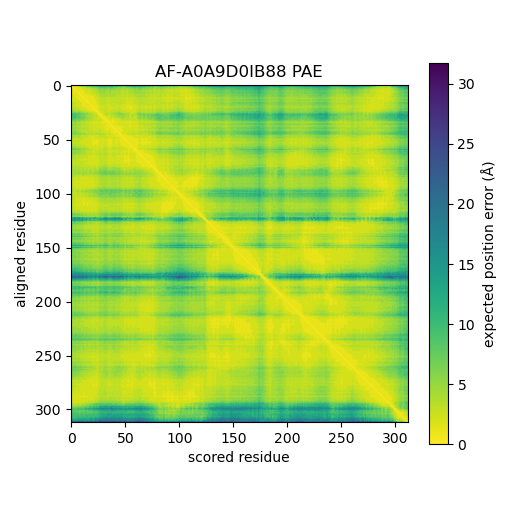O . LEU A 1 115 ? -13.571 6.089 1.629 1.00 95.94 115 LEU A O 1
ATOM 857 N N . THR A 1 116 ? -14.898 7.415 2.859 1.00 96.19 116 THR A N 1
ATOM 858 C CA . THR A 1 116 ? -15.435 8.196 1.728 1.00 96.19 116 THR A CA 1
ATOM 859 C C . THR A 1 116 ? -14.378 9.023 0.997 1.00 96.19 116 THR A C 1
ATOM 861 O O . THR A 1 116 ? -14.602 9.440 -0.135 1.00 96.19 116 THR A O 1
ATOM 864 N N . HIS A 1 117 ? -13.222 9.243 1.623 1.00 95.12 117 HIS A N 1
ATOM 865 C CA . HIS A 1 117 ? -12.092 9.993 1.078 1.00 95.12 117 HIS A CA 1
ATOM 866 C C . HIS A 1 117 ? -10.929 9.076 0.669 1.00 95.12 117 HIS A C 1
ATOM 868 O O . HIS A 1 117 ? -9.789 9.523 0.526 1.00 95.12 117 HIS A O 1
ATOM 874 N N . THR A 1 118 ? -11.210 7.790 0.461 1.00 92.81 118 THR A N 1
ATOM 875 C CA . THR A 1 118 ? -10.286 6.812 -0.121 1.00 92.81 118 THR A CA 1
ATOM 876 C C . THR A 1 118 ? -10.906 6.157 -1.343 1.00 92.81 118 THR A C 1
ATOM 878 O O . THR A 1 118 ? -12.114 5.955 -1.405 1.00 92.81 118 THR A O 1
ATOM 881 N N . GLY A 1 119 ? -10.081 5.833 -2.334 1.00 87.88 119 GLY A N 1
ATOM 882 C CA . GLY A 1 119 ? -10.546 5.238 -3.583 1.00 87.88 119 GLY A CA 1
ATOM 883 C C . GLY A 1 119 ? -9.443 5.196 -4.629 1.00 87.88 119 GLY A C 1
ATOM 884 O O . GLY A 1 119 ? -8.261 5.289 -4.297 1.00 87.88 119 GLY A O 1
ATOM 885 N N . PHE A 1 120 ? -9.832 5.111 -5.901 1.00 79.31 120 PHE A N 1
ATOM 886 C CA . PHE A 1 120 ? -8.901 4.959 -7.023 1.00 79.31 120 PHE A CA 1
ATOM 887 C C . PHE A 1 120 ? -7.763 5.998 -7.005 1.00 79.31 120 PHE A C 1
ATOM 889 O O . PHE A 1 120 ? -6.592 5.638 -6.948 1.00 79.31 120 PHE A O 1
ATOM 896 N N . ALA A 1 121 ? -8.100 7.290 -6.940 1.00 78.81 121 ALA A N 1
ATOM 897 C CA . ALA A 1 121 ? -7.108 8.370 -6.960 1.00 78.81 121 ALA A CA 1
ATOM 898 C C . ALA A 1 121 ? -6.313 8.528 -5.647 1.00 78.81 121 ALA A C 1
ATOM 900 O O . ALA A 1 121 ? -5.228 9.106 -5.647 1.00 78.81 121 ALA A O 1
ATOM 901 N N . HIS A 1 122 ? -6.843 8.038 -4.521 1.00 83.44 122 HIS A N 1
ATOM 902 C CA . HIS A 1 122 ? -6.210 8.131 -3.201 1.00 83.44 122 HIS A CA 1
ATOM 903 C C . HIS A 1 122 ? -6.254 6.771 -2.506 1.00 83.44 122 HIS A C 1
ATOM 905 O O . HIS A 1 122 ? -7.160 6.477 -1.722 1.00 83.44 122 HIS A O 1
ATOM 911 N N . GLY A 1 123 ? -5.269 5.940 -2.848 1.00 73.12 123 GLY A N 1
ATOM 912 C CA . GLY A 1 123 ? -5.122 4.564 -2.366 1.00 73.12 123 GLY A CA 1
ATOM 913 C C . GLY A 1 123 ? -4.967 3.520 -3.473 1.00 73.12 123 GLY A C 1
ATOM 914 O O . GLY A 1 123 ? -4.403 2.463 -3.208 1.00 73.12 123 GLY A O 1
ATOM 915 N N . GLY A 1 124 ? -5.395 3.815 -4.707 1.00 67.62 124 GLY A N 1
ATOM 916 C CA . GLY A 1 124 ? -5.364 2.867 -5.833 1.00 67.62 124 GLY A CA 1
ATOM 917 C C . GLY A 1 124 ? -4.008 2.691 -6.530 1.00 67.62 124 GLY A C 1
ATOM 918 O O . GLY A 1 124 ? -3.771 1.650 -7.137 1.00 67.62 124 GLY A O 1
ATOM 919 N N . ASN A 1 125 ? -3.074 3.641 -6.394 1.00 69.50 125 ASN A N 1
ATOM 920 C CA . ASN A 1 125 ? -1.787 3.617 -7.118 1.00 69.50 125 ASN A CA 1
ATOM 921 C C . ASN A 1 125 ? -0.929 2.365 -6.843 1.00 69.50 125 ASN A C 1
ATOM 923 O O . ASN A 1 125 ? -0.086 1.998 -7.659 1.00 69.50 125 ASN A O 1
ATOM 927 N N . GLY A 1 126 ? -1.135 1.691 -5.704 1.00 74.06 126 GLY A N 1
ATOM 928 C CA . GLY A 1 126 ? -0.427 0.449 -5.380 1.00 74.06 126 GLY A CA 1
ATOM 929 C C . GLY A 1 126 ? -0.696 -0.675 -6.386 1.00 74.06 126 GLY A C 1
ATOM 930 O O . GLY A 1 126 ? 0.197 -1.479 -6.658 1.00 74.06 126 GLY A O 1
ATOM 931 N N . PHE A 1 127 ? -1.887 -0.707 -6.992 1.00 84.31 127 PHE A N 1
ATOM 932 C CA . PHE A 1 127 ? -2.213 -1.707 -8.005 1.00 84.31 127 PHE A CA 1
ATOM 933 C C . PHE A 1 127 ? -1.506 -1.449 -9.338 1.00 84.31 127 PHE A C 1
ATOM 935 O O . PHE A 1 127 ? -1.045 -2.402 -9.962 1.00 84.31 127 PHE A O 1
ATOM 942 N N . GLU A 1 128 ? -1.324 -0.191 -9.754 1.00 88.19 128 GLU A N 1
ATOM 943 C CA . GLU A 1 128 ? -0.591 0.128 -10.991 1.00 88.19 128 GLU A CA 1
ATOM 944 C C . GLU A 1 128 ? 0.828 -0.455 -10.965 1.00 88.19 128 GLU A C 1
ATOM 946 O O . GLU A 1 128 ? 1.313 -0.997 -11.958 1.00 88.19 128 GLU A O 1
ATOM 951 N N . ALA A 1 129 ? 1.479 -0.402 -9.802 1.00 89.75 129 ALA A N 1
ATOM 952 C CA . ALA A 1 129 ? 2.795 -0.982 -9.578 1.00 89.75 129 ALA A CA 1
ATOM 953 C C . ALA A 1 129 ? 2.788 -2.515 -9.632 1.00 89.75 129 ALA A C 1
ATOM 955 O O . ALA A 1 129 ? 3.697 -3.118 -10.204 1.00 89.75 129 ALA A O 1
ATOM 956 N N . ILE A 1 130 ? 1.763 -3.150 -9.058 1.00 93.19 130 ILE A N 1
ATOM 957 C CA . ILE A 1 130 ? 1.582 -4.603 -9.124 1.00 93.19 130 ILE A CA 1
ATOM 958 C C . ILE A 1 130 ? 1.343 -5.035 -10.570 1.00 93.19 130 ILE A C 1
ATOM 960 O O . ILE A 1 130 ? 2.083 -5.875 -11.070 1.00 93.19 130 ILE A O 1
ATOM 964 N N . SER A 1 131 ? 0.390 -4.416 -11.269 1.00 93.19 131 SER A N 1
ATOM 965 C CA . SER A 1 131 ? 0.100 -4.678 -12.684 1.00 93.19 131 SER A CA 1
ATOM 966 C C . SER A 1 131 ? 1.343 -4.478 -13.556 1.00 93.19 131 SER A C 1
ATOM 968 O O . SER A 1 131 ? 1.674 -5.321 -14.398 1.00 93.19 131 SER A O 1
ATOM 970 N N . PHE A 1 132 ? 2.109 -3.415 -13.285 1.00 94.94 132 PHE A N 1
ATOM 971 C CA . PHE A 1 132 ? 3.399 -3.188 -13.913 1.00 94.94 132 PHE A CA 1
ATOM 972 C C . PHE A 1 132 ? 4.323 -4.396 -13.721 1.00 94.94 132 PHE A C 1
ATOM 974 O O . PHE A 1 132 ? 4.761 -4.976 -14.710 1.00 94.94 132 PHE A O 1
ATOM 981 N N . LEU A 1 133 ? 4.582 -4.838 -12.494 1.00 96.44 133 LEU A N 1
ATOM 982 C CA . LEU A 1 133 ? 5.477 -5.971 -12.237 1.00 96.44 133 LEU A CA 1
ATOM 983 C C . LEU A 1 133 ? 4.944 -7.291 -12.820 1.00 96.44 133 LEU A C 1
ATOM 985 O O . LEU A 1 133 ? 5.703 -8.027 -13.450 1.00 96.44 133 LEU A O 1
ATOM 989 N N . LEU A 1 134 ? 3.646 -7.574 -12.686 1.00 95.62 134 LEU A N 1
ATOM 990 C CA . LEU A 1 134 ? 3.014 -8.788 -13.212 1.00 95.62 134 LEU A CA 1
ATOM 991 C C . LEU A 1 134 ? 3.278 -8.963 -14.706 1.00 95.62 134 LEU A C 1
ATOM 993 O O . LEU A 1 134 ? 3.725 -10.029 -15.127 1.00 95.62 134 LEU A O 1
ATOM 997 N N . ALA A 1 135 ? 3.106 -7.903 -15.497 1.00 95.38 135 ALA A N 1
ATOM 998 C CA . ALA A 1 135 ? 3.335 -7.956 -16.938 1.00 95.38 135 ALA A CA 1
ATOM 999 C C . ALA A 1 135 ? 4.790 -8.290 -17.332 1.00 95.38 135 ALA A C 1
ATOM 1001 O O . ALA A 1 135 ? 5.025 -8.682 -18.470 1.00 95.38 135 ALA A O 1
ATOM 1002 N N . ARG A 1 136 ? 5.770 -8.154 -16.424 1.00 95.94 136 ARG A N 1
ATOM 1003 C CA . ARG A 1 136 ? 7.182 -8.497 -16.690 1.00 95.94 136 ARG A CA 1
ATOM 1004 C C . ARG A 1 136 ? 7.562 -9.860 -16.125 1.00 95.94 136 ARG A C 1
ATOM 1006 O O . ARG A 1 136 ? 8.419 -10.534 -16.688 1.00 95.94 136 ARG A O 1
ATOM 1013 N N . PHE A 1 137 ? 6.958 -10.255 -15.007 1.00 97.31 137 PHE A N 1
ATOM 1014 C CA . PHE A 1 137 ? 7.385 -11.439 -14.266 1.00 97.31 137 PHE A CA 1
ATOM 1015 C C . PHE A 1 137 ? 6.495 -12.664 -14.466 1.00 97.31 137 PHE A C 1
ATOM 1017 O O . PHE A 1 137 ? 7.001 -13.772 -14.288 1.00 97.31 137 PHE A O 1
ATOM 1024 N N . ARG A 1 138 ? 5.214 -12.515 -14.835 1.00 94.81 138 ARG A N 1
ATOM 1025 C CA . ARG A 1 138 ? 4.263 -13.646 -14.888 1.00 94.81 138 ARG A CA 1
ATOM 1026 C C . ARG A 1 138 ? 4.756 -14.797 -15.781 1.00 94.81 138 ARG A C 1
ATOM 1028 O O . ARG A 1 138 ? 4.684 -15.953 -15.387 1.00 94.81 138 ARG A O 1
ATOM 1035 N N . ASP A 1 139 ? 5.367 -14.458 -16.917 1.00 95.38 139 ASP A N 1
ATOM 1036 C CA . ASP A 1 139 ? 5.851 -15.415 -17.922 1.00 95.38 139 ASP A CA 1
ATOM 1037 C C . ASP A 1 139 ? 7.367 -15.682 -17.797 1.00 95.38 139 ASP A C 1
ATOM 1039 O O . ASP A 1 139 ? 7.958 -16.390 -18.607 1.00 95.38 139 ASP A O 1
ATOM 1043 N N . SER A 1 140 ? 8.025 -15.126 -16.770 1.00 94.75 140 SER A N 1
ATOM 1044 C CA . SER A 1 140 ? 9.484 -15.226 -16.582 1.00 94.75 140 SER A CA 1
ATOM 1045 C C . SER A 1 140 ? 9.947 -16.563 -15.989 1.00 94.75 140 SER A C 1
ATOM 1047 O O . SER A 1 140 ? 11.142 -16.850 -15.956 1.00 94.75 140 SER A O 1
ATOM 1049 N N . GLY A 1 141 ? 9.017 -17.376 -15.475 1.00 93.06 141 GLY A N 1
ATOM 1050 C CA . GLY A 1 141 ? 9.333 -18.592 -14.722 1.00 93.06 141 GLY A CA 1
ATOM 1051 C C . GLY A 1 141 ? 9.708 -18.350 -13.252 1.00 93.06 141 GLY A C 1
ATOM 1052 O O . GLY A 1 141 ? 10.142 -19.284 -12.574 1.00 93.06 141 GLY A O 1
ATOM 1053 N N . LEU A 1 142 ? 9.533 -17.126 -12.736 1.00 96.88 142 LEU A N 1
ATOM 1054 C CA . LEU A 1 142 ? 9.758 -16.796 -11.328 1.00 96.88 142 LEU A CA 1
ATOM 1055 C C . LEU A 1 142 ? 8.843 -17.615 -10.402 1.00 96.88 142 LEU A C 1
ATOM 1057 O O . LEU A 1 142 ? 7.629 -17.428 -10.375 1.00 96.88 142 LEU A O 1
ATOM 1061 N N . LYS A 1 143 ? 9.435 -18.486 -9.579 1.00 94.12 143 LYS A N 1
ATOM 1062 C CA . LYS A 1 143 ? 8.688 -19.315 -8.613 1.00 94.12 143 LYS A CA 1
ATOM 1063 C C . LYS A 1 143 ? 8.611 -18.701 -7.220 1.00 94.12 143 LYS A C 1
ATOM 1065 O O . LYS A 1 143 ? 7.555 -18.714 -6.598 1.00 94.12 143 LYS A O 1
ATOM 1070 N N . ASN A 1 144 ? 9.735 -18.189 -6.723 1.00 95.12 144 ASN A N 1
ATOM 1071 C CA . ASN A 1 144 ? 9.837 -17.615 -5.386 1.00 95.12 144 ASN A CA 1
ATOM 1072 C C . ASN A 1 144 ? 10.491 -16.224 -5.461 1.00 95.12 144 ASN A C 1
ATOM 1074 O O . ASN A 1 144 ? 11.705 -16.147 -5.647 1.00 95.12 144 ASN A O 1
ATOM 1078 N N . PRO A 1 145 ? 9.728 -15.133 -5.275 1.00 96.06 145 PRO A N 1
ATOM 1079 C CA . PRO A 1 145 ? 10.266 -13.773 -5.302 1.00 96.06 145 PRO A CA 1
ATOM 1080 C C . PRO A 1 145 ? 11.204 -13.450 -4.132 1.00 96.06 145 PRO A C 1
ATOM 1082 O O . PRO A 1 145 ? 11.913 -12.447 -4.175 1.00 96.06 145 PRO A O 1
ATOM 1085 N N . GLY A 1 146 ? 11.219 -14.283 -3.088 1.00 95.12 146 GLY A N 1
ATOM 1086 C CA . GLY A 1 146 ? 12.150 -14.194 -1.966 1.00 95.12 146 GLY A CA 1
ATOM 1087 C C . GLY A 1 146 ? 13.454 -14.972 -2.150 1.00 95.12 146 GLY A C 1
ATOM 1088 O O . GLY A 1 146 ? 14.314 -14.895 -1.277 1.00 95.12 146 GLY A O 1
ATOM 1089 N N . ALA A 1 147 ? 13.636 -15.710 -3.250 1.00 93.81 147 ALA A N 1
ATOM 1090 C CA . ALA A 1 147 ? 14.851 -16.485 -3.493 1.00 93.81 147 ALA A CA 1
ATOM 1091 C C . ALA A 1 147 ? 15.889 -15.678 -4.285 1.00 93.81 147 ALA A C 1
ATOM 1093 O O . ALA A 1 147 ? 15.595 -15.195 -5.375 1.00 93.81 147 ALA A O 1
ATOM 1094 N N . ARG A 1 148 ? 17.126 -15.603 -3.776 1.00 92.31 148 ARG A N 1
ATOM 1095 C CA . ARG A 1 148 ? 18.260 -14.993 -4.499 1.00 92.31 148 ARG A CA 1
ATOM 1096 C C . ARG A 1 148 ? 18.632 -15.768 -5.765 1.00 92.31 148 ARG A C 1
ATOM 1098 O O . ARG A 1 148 ? 19.047 -15.186 -6.754 1.00 92.31 148 ARG A O 1
ATOM 1105 N N . GLU A 1 149 ? 18.439 -17.083 -5.764 1.00 91.94 149 GLU A N 1
ATOM 1106 C CA . GLU A 1 149 ? 18.707 -17.951 -6.917 1.00 91.94 149 GLU A CA 1
ATOM 1107 C C . GLU A 1 149 ? 17.508 -18.020 -7.880 1.00 91.94 149 GLU A C 1
ATOM 1109 O O . GLU A 1 149 ? 17.064 -19.093 -8.286 1.00 91.94 149 GLU A O 1
ATOM 1114 N N . HIS A 1 150 ? 16.953 -16.865 -8.253 1.00 93.62 150 HIS A N 1
ATOM 1115 C CA . HIS A 1 150 ? 15.787 -16.781 -9.142 1.00 93.62 150 HIS A CA 1
ATOM 1116 C C . HIS A 1 150 ? 16.122 -17.045 -10.625 1.00 93.62 150 HIS A C 1
ATOM 1118 O O . HIS A 1 150 ? 15.208 -17.241 -11.421 1.00 93.62 150 HIS A O 1
ATOM 1124 N N . ARG A 1 151 ? 17.413 -17.083 -11.005 1.00 93.19 151 ARG A N 1
ATOM 1125 C CA . ARG A 1 151 ? 17.925 -17.372 -12.371 1.00 93.19 151 ARG A CA 1
ATOM 1126 C C . ARG A 1 151 ? 17.448 -16.413 -13.475 1.00 93.19 151 ARG A C 1
ATOM 1128 O O . ARG A 1 151 ? 17.567 -16.729 -14.655 1.00 93.19 151 ARG A O 1
ATOM 1135 N N . LEU A 1 152 ? 16.930 -15.247 -13.098 1.00 96.69 152 LEU A N 1
ATOM 1136 C CA . LEU A 1 152 ? 16.515 -14.200 -14.037 1.00 96.69 152 LEU A CA 1
ATOM 1137 C C . LEU A 1 152 ? 17.656 -13.210 -14.258 1.00 96.69 152 LEU A C 1
ATOM 1139 O O . LEU A 1 152 ? 18.331 -12.827 -13.305 1.00 96.69 152 LEU A O 1
ATOM 1143 N N . ASP A 1 153 ? 17.811 -12.733 -15.490 1.00 97.06 153 ASP A N 1
ATOM 1144 C CA . ASP A 1 153 ? 18.689 -11.604 -15.799 1.00 97.06 153 ASP A CA 1
ATOM 1145 C C . ASP A 1 153 ? 17.908 -10.289 -15.641 1.00 97.06 153 ASP A C 1
ATOM 1147 O O . ASP A 1 153 ? 17.360 -9.739 -16.602 1.00 97.06 153 ASP A O 1
ATOM 1151 N N . LEU A 1 154 ? 17.823 -9.802 -14.398 1.00 98.06 154 LEU A N 1
ATOM 1152 C CA . LEU A 1 154 ? 17.071 -8.585 -14.064 1.00 98.06 154 LEU A CA 1
ATOM 1153 C C . LEU A 1 154 ? 17.613 -7.358 -14.799 1.00 98.06 154 LEU A C 1
ATOM 1155 O O . LEU A 1 154 ? 16.843 -6.506 -15.240 1.00 98.06 154 LEU A O 1
ATOM 1159 N N . LYS A 1 155 ? 18.934 -7.293 -14.991 1.00 97.81 155 LYS A N 1
ATOM 1160 C CA . LYS A 1 155 ? 19.596 -6.211 -15.717 1.00 97.81 155 LYS A CA 1
ATOM 1161 C C . LYS A 1 155 ? 19.188 -6.205 -17.186 1.00 97.81 155 LYS A C 1
ATOM 1163 O O . LYS A 1 155 ? 18.930 -5.135 -17.742 1.00 97.81 155 LYS A O 1
ATOM 1168 N N . ARG A 1 156 ? 19.116 -7.369 -17.836 1.00 97.88 156 ARG A N 1
ATOM 1169 C CA . ARG A 1 156 ? 18.594 -7.480 -19.203 1.00 97.88 156 ARG A CA 1
ATOM 1170 C C . ARG A 1 156 ? 17.120 -7.097 -19.264 1.00 97.88 156 ARG A C 1
ATOM 1172 O O . ARG A 1 156 ? 16.790 -6.223 -20.057 1.00 97.88 156 ARG A O 1
ATOM 1179 N N . MET A 1 157 ? 16.276 -7.652 -18.390 1.00 98.12 157 MET A N 1
ATOM 1180 C CA . MET A 1 157 ? 14.845 -7.311 -18.327 1.00 98.12 157 MET A CA 1
ATOM 1181 C C . MET A 1 157 ? 14.626 -5.795 -18.185 1.00 98.12 157 MET A C 1
ATOM 1183 O O . MET A 1 157 ? 13.815 -5.203 -18.897 1.00 98.12 157 MET A O 1
ATOM 1187 N N . ALA A 1 158 ? 15.387 -5.147 -17.300 1.00 98.38 158 ALA A N 1
ATOM 1188 C CA . ALA A 1 158 ? 15.345 -3.705 -17.085 1.00 98.38 158 ALA A CA 1
ATOM 1189 C C . ALA A 1 158 ? 15.798 -2.904 -18.317 1.00 98.38 158 ALA A C 1
ATOM 1191 O O . ALA A 1 158 ? 15.169 -1.905 -18.670 1.00 98.38 158 ALA A O 1
ATOM 1192 N N . ASN A 1 159 ? 16.878 -3.325 -18.987 1.00 98.31 159 ASN A N 1
ATOM 1193 C CA . ASN A 1 159 ? 17.374 -2.661 -20.196 1.00 98.31 159 ASN A CA 1
ATOM 1194 C C . ASN A 1 159 ? 16.415 -2.804 -21.381 1.00 98.31 159 ASN A C 1
ATOM 1196 O O . ASN A 1 159 ? 16.210 -1.826 -22.103 1.00 98.31 159 ASN A O 1
ATOM 1200 N N . ASP A 1 160 ? 15.832 -3.987 -21.572 1.00 97.88 160 ASP A N 1
ATOM 1201 C CA . ASP A 1 160 ? 14.868 -4.247 -22.641 1.00 97.88 160 ASP A CA 1
ATOM 1202 C C . ASP A 1 160 ? 13.640 -3.342 -22.453 1.00 97.88 160 ASP A C 1
ATOM 1204 O O . ASP A 1 160 ? 13.316 -2.542 -23.337 1.00 97.88 160 ASP A O 1
ATOM 1208 N N . TYR A 1 161 ? 13.071 -3.310 -21.242 1.00 97.94 161 TYR A N 1
ATOM 1209 C CA . TYR A 1 161 ? 11.957 -2.414 -20.933 1.00 97.94 161 TYR A CA 1
ATOM 1210 C C . TYR A 1 161 ? 12.323 -0.921 -21.048 1.00 97.94 161 TYR A C 1
ATOM 1212 O O . TYR A 1 161 ? 11.546 -0.122 -21.574 1.00 97.94 161 TYR A O 1
ATOM 1220 N N . ALA A 1 162 ? 13.514 -0.503 -20.603 1.00 98.19 162 ALA A N 1
ATOM 1221 C CA . ALA A 1 162 ? 13.947 0.892 -20.716 1.00 98.19 162 ALA A CA 1
ATOM 1222 C C . ALA A 1 162 ? 14.032 1.364 -22.181 1.00 98.19 162 ALA A C 1
ATOM 1224 O O . ALA A 1 162 ? 13.685 2.512 -22.483 1.00 98.19 162 ALA A O 1
ATOM 1225 N N . ARG A 1 163 ? 14.455 0.489 -23.104 1.00 98.12 163 ARG A N 1
ATOM 1226 C CA . ARG A 1 163 ? 14.488 0.773 -24.550 1.00 98.12 163 ARG A CA 1
ATOM 1227 C C . ARG A 1 163 ? 13.086 0.874 -25.141 1.00 98.12 163 ARG A C 1
ATOM 1229 O O . ARG A 1 163 ? 12.812 1.822 -25.880 1.00 98.12 163 ARG A O 1
ATOM 1236 N N . GLU A 1 164 ? 12.199 -0.052 -24.785 1.00 97.12 164 GLU A N 1
ATOM 1237 C CA . GLU A 1 164 ? 10.791 -0.015 -25.195 1.00 97.12 164 GLU A CA 1
ATOM 1238 C C . GLU A 1 164 ? 10.110 1.275 -24.730 1.00 97.12 164 GLU A C 1
ATOM 1240 O O . GLU A 1 164 ? 9.484 1.984 -25.525 1.00 97.12 164 GLU A O 1
ATOM 1245 N N . TYR A 1 165 ? 10.303 1.633 -23.460 1.00 97.00 165 TYR A N 1
ATOM 1246 C CA . TYR A 1 165 ? 9.739 2.840 -22.875 1.00 97.00 165 TYR A CA 1
ATOM 1247 C C . TYR A 1 165 ? 10.315 4.117 -23.503 1.00 97.00 165 TYR A C 1
ATOM 1249 O O . TYR A 1 165 ? 9.575 5.075 -23.736 1.00 97.00 165 TYR A O 1
ATOM 1257 N N . LEU A 1 166 ? 11.608 4.145 -23.855 1.00 96.31 166 LEU A N 1
ATOM 1258 C CA . LEU A 1 166 ? 12.189 5.261 -24.607 1.00 96.31 166 LEU A CA 1
ATOM 1259 C C . LEU A 1 166 ? 11.507 5.433 -25.970 1.00 96.31 166 LEU A C 1
ATOM 1261 O O . LEU A 1 166 ? 11.175 6.557 -26.355 1.00 96.31 166 LEU A O 1
ATOM 1265 N N . ALA A 1 167 ? 11.300 4.335 -26.701 1.00 95.94 167 ALA A N 1
ATOM 1266 C CA . ALA A 1 167 ? 10.636 4.362 -27.999 1.00 95.94 167 ALA A CA 1
ATOM 1267 C C . ALA A 1 167 ? 9.178 4.832 -27.871 1.00 95.94 167 ALA A C 1
ATOM 1269 O O . ALA A 1 167 ? 8.748 5.701 -28.630 1.00 95.94 167 ALA A O 1
ATOM 1270 N N . TYR A 1 168 ? 8.446 4.329 -26.871 1.00 94.75 168 TYR A N 1
ATOM 1271 C CA . TYR A 1 168 ? 7.097 4.791 -26.531 1.00 94.75 168 TYR A CA 1
ATOM 1272 C C . TYR A 1 168 ? 7.065 6.297 -26.238 1.00 94.75 168 TYR A C 1
ATOM 1274 O O . TYR A 1 168 ? 6.330 7.036 -26.892 1.00 94.75 168 TYR A O 1
ATOM 1282 N N . LYS A 1 169 ? 7.926 6.776 -25.334 1.00 93.06 169 LYS A N 1
ATOM 1283 C CA . LYS A 1 169 ? 8.017 8.190 -24.943 1.00 93.06 169 LYS A CA 1
ATOM 1284 C C . LYS A 1 169 ? 8.336 9.106 -26.128 1.00 93.06 169 LYS A C 1
ATOM 1286 O O . LYS A 1 169 ? 7.798 10.207 -26.209 1.00 93.06 169 LYS A O 1
ATOM 1291 N N . LYS A 1 170 ? 9.204 8.674 -27.053 1.00 93.19 170 LYS A N 1
ATOM 1292 C CA . LYS A 1 170 ? 9.500 9.420 -28.290 1.00 93.19 170 LYS A CA 1
ATOM 1293 C C . LYS A 1 170 ? 8.275 9.512 -29.203 1.00 93.19 170 LYS A C 1
ATOM 1295 O O . LYS A 1 170 ? 7.982 10.602 -29.683 1.00 93.19 170 LYS A O 1
ATOM 1300 N N . ARG A 1 171 ? 7.549 8.403 -29.404 1.00 93.44 171 ARG A N 1
ATOM 1301 C CA . ARG A 1 171 ? 6.316 8.382 -30.211 1.00 93.44 171 ARG A CA 1
ATOM 1302 C C . ARG A 1 171 ? 5.223 9.267 -29.614 1.00 93.44 171 ARG A C 1
ATOM 1304 O O . ARG A 1 171 ? 4.653 10.069 -30.340 1.00 93.44 171 ARG A O 1
ATOM 1311 N N . ALA A 1 172 ? 4.984 9.176 -28.305 1.00 91.62 172 ALA A N 1
ATOM 1312 C CA . ALA A 1 172 ? 3.978 9.991 -27.624 1.00 91.62 172 ALA A CA 1
ATOM 1313 C C . ALA A 1 172 ? 4.276 11.494 -27.754 1.00 91.62 172 ALA A C 1
ATOM 1315 O O . ALA A 1 172 ? 3.420 12.266 -28.176 1.00 91.62 172 ALA A O 1
ATOM 1316 N N . LYS A 1 173 ? 5.535 11.897 -27.526 1.00 89.56 173 LYS A N 1
ATOM 1317 C CA . LYS A 1 173 ? 5.968 13.287 -27.731 1.00 89.56 173 LYS A CA 1
ATOM 1318 C C . LYS A 1 173 ? 5.809 13.759 -29.176 1.00 89.56 173 LYS A C 1
ATOM 1320 O O . LYS A 1 173 ? 5.402 14.894 -29.388 1.00 89.56 173 LYS A O 1
ATOM 1325 N N . ALA A 1 174 ? 6.135 12.913 -30.154 1.00 90.12 174 ALA A N 1
ATOM 1326 C CA . ALA A 1 174 ? 5.955 13.241 -31.568 1.00 90.12 174 ALA A CA 1
ATOM 1327 C C . ALA A 1 174 ? 4.472 13.424 -31.938 1.00 90.12 174 ALA A C 1
ATOM 1329 O O . ALA A 1 174 ? 4.157 14.242 -32.794 1.00 90.12 174 ALA A O 1
ATOM 1330 N N . ALA A 1 175 ? 3.569 12.712 -31.257 1.00 90.00 175 ALA A N 1
ATOM 1331 C CA . ALA A 1 175 ? 2.121 12.847 -31.401 1.00 90.00 175 ALA A CA 1
ATOM 1332 C C . ALA A 1 175 ? 1.517 14.023 -30.601 1.00 90.00 175 ALA A C 1
ATOM 1334 O O . ALA A 1 175 ? 0.301 14.188 -30.593 1.00 90.00 175 ALA A O 1
ATOM 1335 N N . GLY A 1 176 ? 2.334 14.830 -29.913 1.00 86.88 176 GLY A N 1
ATOM 1336 C CA . GLY A 1 176 ? 1.863 15.941 -29.078 1.00 86.88 176 GLY A CA 1
ATOM 1337 C C . GLY A 1 176 ? 1.295 15.524 -27.716 1.00 86.88 176 GLY A C 1
ATOM 1338 O O . GLY A 1 176 ? 0.809 16.378 -26.978 1.00 86.88 176 GLY A O 1
ATOM 1339 N N . ASP A 1 177 ? 1.387 14.243 -27.346 1.00 84.19 177 ASP A N 1
ATOM 1340 C CA . ASP A 1 177 ? 0.957 13.762 -26.035 1.00 84.19 177 ASP A CA 1
ATOM 1341 C C . ASP A 1 177 ? 2.026 14.063 -24.972 1.00 84.19 177 ASP A C 1
ATOM 1343 O O . ASP A 1 177 ? 3.088 13.432 -24.887 1.00 84.19 177 ASP A O 1
ATOM 1347 N N . ILE A 1 178 ? 1.734 15.066 -24.148 1.00 74.69 178 ILE A N 1
ATOM 1348 C CA . ILE A 1 178 ? 2.556 15.469 -23.001 1.00 74.69 178 ILE A CA 1
ATOM 1349 C C . ILE A 1 178 ? 2.219 14.689 -21.719 1.00 74.69 178 ILE A C 1
ATOM 1351 O O . ILE A 1 178 ? 2.986 14.759 -20.755 1.00 74.69 178 ILE A O 1
ATOM 1355 N N . SER A 1 179 ? 1.125 13.925 -21.724 1.00 79.50 179 SER A N 1
ATOM 1356 C CA . SER A 1 179 ? 0.573 13.171 -20.592 1.00 79.50 179 SER A CA 1
ATOM 1357 C C . SER A 1 179 ? 0.792 11.662 -20.729 1.00 79.50 179 SER A C 1
ATOM 1359 O O . SER A 1 179 ? 0.061 10.872 -20.133 1.00 79.50 179 SER A O 1
ATOM 1361 N N . TYR A 1 180 ? 1.819 11.258 -21.481 1.00 83.94 180 TYR A N 1
ATOM 1362 C CA . TYR A 1 180 ? 2.185 9.855 -21.657 1.00 83.94 180 TYR A CA 1
ATOM 1363 C C . TYR A 1 180 ? 2.331 9.119 -20.317 1.00 83.94 180 TYR A C 1
ATOM 1365 O O . TYR A 1 180 ? 2.774 9.683 -19.307 1.00 83.94 180 TYR A O 1
ATOM 1373 N N . ALA A 1 181 ? 1.994 7.829 -20.335 1.00 85.00 181 ALA A N 1
ATOM 1374 C CA . ALA A 1 181 ? 2.001 6.978 -19.156 1.00 85.00 181 ALA A CA 1
ATOM 1375 C C . ALA A 1 181 ? 3.385 6.976 -18.495 1.00 85.00 181 ALA A C 1
ATOM 1377 O O . ALA A 1 181 ? 4.406 6.742 -19.148 1.00 85.00 181 ALA A O 1
ATOM 1378 N N . LYS A 1 182 ? 3.413 7.249 -17.190 1.00 90.44 182 LYS A N 1
ATOM 1379 C CA . LYS A 1 182 ? 4.632 7.209 -16.380 1.00 90.44 182 LYS A CA 1
ATOM 1380 C C . LYS A 1 182 ? 4.843 5.799 -15.843 1.00 90.44 182 LYS A C 1
ATOM 1382 O O . LYS A 1 182 ? 3.894 5.056 -15.627 1.00 90.44 182 LYS A O 1
ATOM 1387 N N . ILE A 1 183 ? 6.101 5.448 -15.600 1.00 93.50 183 ILE A N 1
ATOM 1388 C CA . ILE A 1 183 ? 6.432 4.219 -14.877 1.00 93.50 183 ILE A CA 1
ATOM 1389 C C . ILE A 1 183 ? 6.045 4.434 -13.404 1.00 93.50 183 ILE A C 1
ATOM 1391 O O . ILE A 1 183 ? 6.482 5.438 -12.830 1.00 93.50 183 ILE A O 1
ATOM 1395 N N . PRO A 1 184 ? 5.241 3.543 -12.800 1.00 91.75 184 PRO A N 1
ATOM 1396 C CA . PRO A 1 184 ? 4.848 3.680 -11.405 1.00 91.75 184 PRO A CA 1
ATOM 1397 C C . PRO A 1 184 ? 6.056 3.511 -10.478 1.00 91.75 184 PRO A C 1
ATOM 1399 O O . PRO A 1 184 ? 7.056 2.886 -10.833 1.00 91.75 184 PRO A O 1
ATOM 1402 N N . CYS A 1 185 ? 5.946 4.068 -9.272 1.00 91.81 185 CYS A N 1
ATOM 1403 C CA . CYS A 1 185 ? 6.867 3.816 -8.159 1.00 91.81 185 CYS A CA 1
ATOM 1404 C C . CYS A 1 185 ? 8.340 4.237 -8.338 1.00 91.81 185 CYS A C 1
ATOM 1406 O O . CYS A 1 185 ? 9.198 3.905 -7.515 1.00 91.81 185 CYS A O 1
ATOM 1408 N N . ILE A 1 186 ? 8.648 5.014 -9.375 1.00 93.88 186 ILE A N 1
ATOM 1409 C CA . ILE A 1 186 ? 9.962 5.634 -9.559 1.00 93.88 186 ILE A CA 1
ATOM 1410 C C . ILE A 1 186 ? 9.839 7.153 -9.592 1.00 93.88 186 ILE A C 1
ATOM 1412 O O . ILE A 1 186 ? 8.807 7.696 -9.990 1.00 93.88 186 ILE A O 1
ATOM 1416 N N . ASN A 1 187 ? 10.938 7.831 -9.251 1.00 90.25 187 ASN A N 1
ATOM 1417 C CA . ASN A 1 187 ? 11.035 9.284 -9.113 1.00 90.25 187 ASN A CA 1
ATOM 1418 C C . ASN A 1 187 ? 10.220 9.828 -7.917 1.00 90.25 187 ASN A C 1
ATOM 1420 O O . ASN A 1 187 ? 9.319 9.178 -7.386 1.00 90.25 187 ASN A O 1
ATOM 1424 N N . HIS A 1 188 ? 10.545 11.040 -7.466 1.00 87.38 188 HIS A N 1
ATOM 1425 C CA . HIS A 1 188 ? 9.862 11.678 -6.340 1.00 87.38 188 HIS A CA 1
ATOM 1426 C C . HIS A 1 188 ? 9.880 13.208 -6.493 1.00 87.38 188 HIS A C 1
ATOM 1428 O O . HIS A 1 188 ? 10.878 13.767 -6.952 1.00 87.38 188 HIS A O 1
ATOM 1434 N N . PRO A 1 189 ? 8.812 13.934 -6.107 1.00 84.81 189 PRO A N 1
ATOM 1435 C CA . PRO A 1 189 ? 8.785 15.394 -6.219 1.00 84.81 189 PRO A CA 1
ATOM 1436 C C . PRO A 1 189 ? 9.822 16.093 -5.328 1.00 84.81 189 PRO A C 1
ATOM 1438 O O . PRO A 1 189 ? 10.258 17.187 -5.691 1.00 84.81 189 PRO A O 1
ATOM 1441 N N . VAL A 1 190 ? 10.203 15.463 -4.209 1.00 87.75 190 VAL A N 1
ATOM 1442 C CA . VAL A 1 190 ? 11.164 15.985 -3.218 1.00 87.75 190 VAL A CA 1
ATOM 1443 C C . VAL A 1 190 ? 12.567 15.394 -3.395 1.00 87.75 190 VAL A C 1
ATOM 1445 O O . VAL A 1 190 ? 13.542 16.130 -3.328 1.00 87.75 190 VAL A O 1
ATOM 1448 N N . PHE A 1 191 ? 12.689 14.087 -3.654 1.00 90.25 191 PHE A N 1
ATOM 1449 C CA . PHE A 1 191 ? 13.985 13.400 -3.737 1.00 90.25 191 PHE A CA 1
ATOM 1450 C C . PHE A 1 191 ? 14.450 13.367 -5.195 1.00 90.25 191 PHE A C 1
ATOM 1452 O O . PHE A 1 191 ? 14.324 12.357 -5.887 1.00 90.25 191 PHE A O 1
ATOM 1459 N N . LYS A 1 192 ? 14.889 14.525 -5.690 1.00 91.88 192 LYS A N 1
ATOM 1460 C CA . LYS A 1 192 ? 15.285 14.736 -7.087 1.00 91.88 192 LYS A CA 1
ATOM 1461 C C . LYS A 1 192 ? 16.404 15.773 -7.187 1.00 91.88 192 LYS A C 1
ATOM 1463 O O . LYS A 1 192 ? 16.512 16.642 -6.330 1.00 91.88 192 LYS A O 1
ATOM 1468 N N . GLY A 1 193 ? 17.127 15.759 -8.304 1.00 90.06 193 GLY A N 1
ATOM 1469 C CA . GLY A 1 193 ? 18.120 16.783 -8.655 1.00 90.06 193 GLY A CA 1
ATOM 1470 C C . GLY A 1 193 ? 19.565 16.299 -8.579 1.00 90.06 193 GLY A C 1
ATOM 1471 O O . GLY A 1 193 ? 20.413 16.848 -9.274 1.00 90.06 193 GLY A O 1
ATOM 1472 N N . GLU A 1 194 ? 19.814 15.205 -7.865 1.00 94.56 194 GLU A N 1
ATOM 1473 C CA . GLU A 1 194 ? 21.133 14.587 -7.758 1.00 94.56 194 GLU A CA 1
ATOM 1474 C C . GLU A 1 194 ? 21.429 13.674 -8.956 1.00 94.56 194 GLU A C 1
ATOM 1476 O O . GLU A 1 194 ? 20.481 13.195 -9.600 1.00 94.56 194 GLU A O 1
ATOM 1481 N N . PRO A 1 195 ? 22.712 13.382 -9.260 1.00 96.31 195 PRO A N 1
ATOM 1482 C CA . PRO A 1 195 ? 23.089 12.409 -10.289 1.00 96.31 195 PRO A CA 1
ATOM 1483 C C . PRO A 1 195 ? 22.432 11.040 -10.069 1.00 96.31 195 PRO A C 1
ATOM 1485 O O . PRO A 1 195 ? 21.938 10.420 -11.015 1.00 96.31 195 PRO A O 1
ATOM 1488 N N . VAL A 1 196 ? 22.363 10.618 -8.803 1.00 97.00 196 VAL A N 1
ATOM 1489 C CA . VAL A 1 196 ? 21.625 9.442 -8.342 1.00 97.00 196 VAL A CA 1
ATOM 1490 C C . VAL A 1 196 ? 20.744 9.852 -7.174 1.00 97.00 196 VAL A C 1
ATOM 1492 O O . VAL A 1 196 ? 21.232 10.400 -6.191 1.00 97.00 196 VAL A O 1
ATOM 1495 N N . ASN A 1 197 ? 19.441 9.618 -7.302 1.00 97.12 197 ASN A N 1
ATOM 1496 C CA . ASN A 1 197 ? 18.454 10.036 -6.312 1.00 97.12 197 ASN A CA 1
ATOM 1497 C C . ASN A 1 197 ? 18.021 8.839 -5.464 1.00 97.12 197 ASN A C 1
ATOM 1499 O O . ASN A 1 197 ? 17.846 7.744 -5.995 1.00 97.12 197 ASN A O 1
ATOM 1503 N N . TYR A 1 198 ? 17.775 9.065 -4.175 1.00 96.50 198 TYR A N 1
ATOM 1504 C CA . TYR A 1 198 ? 17.353 8.033 -3.228 1.00 96.50 198 TYR A CA 1
ATOM 1505 C C . TYR A 1 198 ? 16.160 8.512 -2.399 1.00 96.50 198 TYR A C 1
ATOM 1507 O O . TYR A 1 198 ? 16.131 9.665 -1.970 1.00 96.50 198 TYR A O 1
ATOM 1515 N N . ASP A 1 199 ? 15.191 7.627 -2.155 1.00 94.75 199 ASP A N 1
ATOM 1516 C CA . ASP A 1 199 ? 14.158 7.845 -1.141 1.00 94.75 199 ASP A CA 1
ATOM 1517 C C . ASP A 1 199 ? 14.664 7.238 0.179 1.00 94.75 199 ASP A C 1
ATOM 1519 O O . ASP A 1 199 ? 14.864 6.024 0.248 1.00 94.75 199 ASP A O 1
ATOM 1523 N N . PRO A 1 200 ? 14.881 8.031 1.243 1.00 94.06 200 PRO A N 1
ATOM 1524 C CA . PRO A 1 200 ? 15.451 7.530 2.494 1.00 94.06 200 PRO A CA 1
ATOM 1525 C C . PRO A 1 200 ? 14.598 6.438 3.153 1.00 94.06 200 PRO A C 1
ATOM 1527 O O . PRO A 1 200 ? 15.131 5.604 3.883 1.00 94.06 200 PRO A O 1
ATOM 1530 N N . ARG A 1 201 ? 13.282 6.408 2.893 1.00 92.25 201 ARG A N 1
ATOM 1531 C CA . ARG A 1 201 ? 12.392 5.357 3.413 1.00 92.25 201 ARG A CA 1
ATOM 1532 C C . ARG A 1 201 ? 12.643 4.032 2.712 1.00 92.25 201 ARG A C 1
ATOM 1534 O O . ARG A 1 201 ? 12.650 2.993 3.364 1.00 92.25 201 ARG A O 1
ATOM 1541 N N . GLU A 1 202 ? 12.852 4.076 1.398 1.00 95.00 202 GLU A N 1
ATOM 1542 C CA . GLU A 1 202 ? 13.187 2.890 0.617 1.00 95.00 202 GLU A CA 1
ATOM 1543 C C . GLU A 1 202 ? 14.535 2.323 1.058 1.00 95.00 202 GLU A C 1
ATOM 1545 O O . GLU A 1 202 ? 14.597 1.148 1.415 1.00 95.00 202 GLU A O 1
ATOM 1550 N N . VAL A 1 203 ? 15.558 3.176 1.171 1.00 95.69 203 VAL A N 1
ATOM 1551 C CA . VAL A 1 203 ? 16.895 2.785 1.644 1.0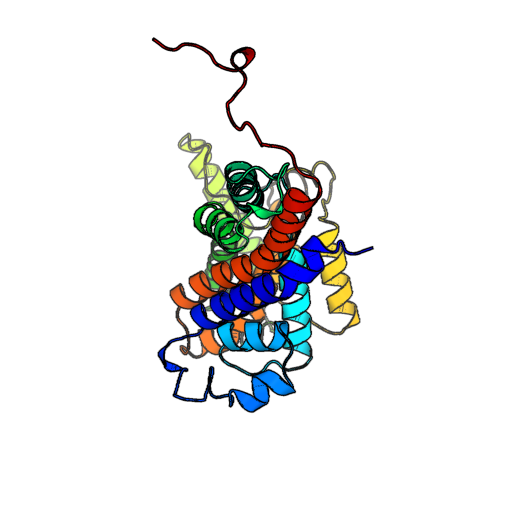0 95.69 203 VAL A CA 1
ATOM 1552 C C . VAL A 1 203 ? 16.817 2.121 3.019 1.00 95.69 203 VAL A C 1
ATOM 1554 O O . VAL A 1 203 ? 17.339 1.023 3.207 1.00 95.69 203 VAL A O 1
ATOM 1557 N N . PHE A 1 204 ? 16.102 2.734 3.969 1.00 95.44 204 PHE A N 1
ATOM 1558 C CA . PHE A 1 204 ? 15.927 2.179 5.311 1.00 95.44 204 PHE A CA 1
ATOM 1559 C C . PHE A 1 204 ? 15.282 0.784 5.297 1.00 95.44 204 PHE A C 1
ATOM 1561 O O . PHE A 1 204 ? 15.761 -0.126 5.975 1.00 95.44 204 PHE A O 1
ATOM 1568 N N . VAL A 1 205 ? 14.203 0.593 4.531 1.00 94.50 205 VAL A N 1
ATOM 1569 C CA . VAL A 1 205 ? 13.501 -0.702 4.469 1.00 94.50 205 VAL A CA 1
ATOM 1570 C C . VAL A 1 205 ? 14.349 -1.757 3.764 1.00 94.50 205 VAL A C 1
ATOM 1572 O O . VAL A 1 205 ? 14.400 -2.904 4.212 1.00 94.50 205 VAL A O 1
ATOM 1575 N N . SER A 1 206 ? 15.046 -1.371 2.698 1.00 93.88 206 SER A N 1
ATOM 1576 C CA . SER A 1 206 ? 15.952 -2.249 1.959 1.00 93.88 206 SER A CA 1
ATOM 1577 C C . SER A 1 206 ? 17.090 -2.748 2.860 1.00 93.88 206 SER A C 1
ATOM 1579 O O . SER A 1 206 ? 17.344 -3.953 2.945 1.00 93.88 206 SER A O 1
ATOM 1581 N N . GLU A 1 207 ? 17.702 -1.856 3.647 1.00 94.88 207 GLU A N 1
ATOM 1582 C CA . GLU A 1 207 ? 18.695 -2.229 4.660 1.00 94.88 207 GLU A CA 1
ATOM 1583 C C . GLU A 1 207 ? 18.113 -3.126 5.756 1.00 94.88 207 GLU A C 1
ATOM 1585 O O . GLU A 1 207 ? 18.736 -4.123 6.133 1.00 94.88 207 GLU A O 1
ATOM 1590 N N . LEU A 1 208 ? 16.924 -2.795 6.271 1.00 94.19 208 LEU A N 1
ATOM 1591 C CA . LEU A 1 208 ? 16.246 -3.574 7.307 1.00 94.19 208 LEU A CA 1
ATOM 1592 C C . LEU A 1 208 ? 16.015 -5.020 6.853 1.00 94.19 208 LEU A C 1
ATOM 1594 O O . LEU A 1 208 ? 16.291 -5.953 7.608 1.00 94.19 208 LEU A O 1
ATOM 1598 N N . PHE A 1 209 ? 15.532 -5.219 5.628 1.00 92.94 209 PHE A N 1
ATOM 1599 C CA . PHE A 1 209 ? 15.319 -6.550 5.065 1.00 92.94 209 PHE A CA 1
ATOM 1600 C C . PHE A 1 209 ? 16.627 -7.272 4.763 1.00 92.94 209 PHE A C 1
ATOM 1602 O O . PHE A 1 209 ? 16.754 -8.444 5.118 1.00 92.94 209 PHE A O 1
ATOM 1609 N N . SER A 1 210 ? 17.630 -6.574 4.231 1.00 92.00 210 SER A N 1
ATOM 1610 C CA . SER A 1 210 ? 18.954 -7.152 3.984 1.00 92.00 210 SER A CA 1
ATOM 1611 C C . SER A 1 210 ? 19.596 -7.693 5.269 1.00 92.00 210 SER A C 1
ATOM 1613 O O . SER A 1 210 ? 20.012 -8.852 5.312 1.00 92.00 210 SER A O 1
ATOM 1615 N N . ARG A 1 211 ? 19.575 -6.917 6.367 1.00 93.81 211 ARG A N 1
ATOM 1616 C CA . ARG A 1 211 ? 20.089 -7.340 7.689 1.00 93.81 211 ARG A CA 1
ATOM 1617 C C . ARG A 1 211 ? 19.358 -8.556 8.263 1.00 93.81 211 ARG A C 1
ATOM 1619 O O . ARG A 1 211 ? 19.914 -9.270 9.091 1.00 93.81 211 ARG A O 1
ATOM 1626 N N . ARG A 1 212 ? 18.115 -8.790 7.839 1.00 91.25 212 ARG A N 1
ATOM 1627 C CA . ARG A 1 212 ? 17.288 -9.937 8.245 1.00 91.25 212 ARG A CA 1
ATOM 1628 C C . ARG A 1 212 ? 17.407 -11.128 7.292 1.00 91.25 212 ARG A C 1
ATOM 1630 O O . ARG A 1 212 ? 16.725 -12.126 7.496 1.00 91.25 212 ARG A O 1
ATOM 1637 N N . GLY A 1 213 ? 18.241 -11.027 6.256 1.00 91.44 213 GLY A N 1
ATOM 1638 C CA . GLY A 1 213 ? 18.369 -12.047 5.216 1.00 91.44 213 GLY A CA 1
ATOM 1639 C C . GLY A 1 213 ? 17.170 -12.116 4.264 1.00 91.44 213 GLY A C 1
ATOM 1640 O O . GLY A 1 213 ? 17.090 -13.037 3.456 1.00 91.44 213 GLY A O 1
ATOM 1641 N N . SER A 1 214 ? 16.248 -11.153 4.329 1.00 92.50 214 SER A N 1
ATOM 1642 C CA . SER A 1 214 ? 15.075 -11.097 3.463 1.00 92.50 214 SER A CA 1
ATOM 1643 C C . SER A 1 214 ? 15.445 -10.505 2.106 1.00 92.50 214 SER A C 1
ATOM 1645 O O . SER A 1 214 ? 16.087 -9.461 2.009 1.00 92.50 214 SER A O 1
ATOM 1647 N N . TYR A 1 215 ? 14.998 -11.170 1.048 1.00 94.62 215 TYR A N 1
ATOM 1648 C CA . TYR A 1 215 ? 15.216 -10.760 -0.333 1.00 94.62 215 TYR A CA 1
ATOM 1649 C C . TYR A 1 215 ? 13.879 -10.520 -1.051 1.00 94.62 215 TYR A C 1
ATOM 1651 O O . TYR A 1 215 ? 12.848 -11.088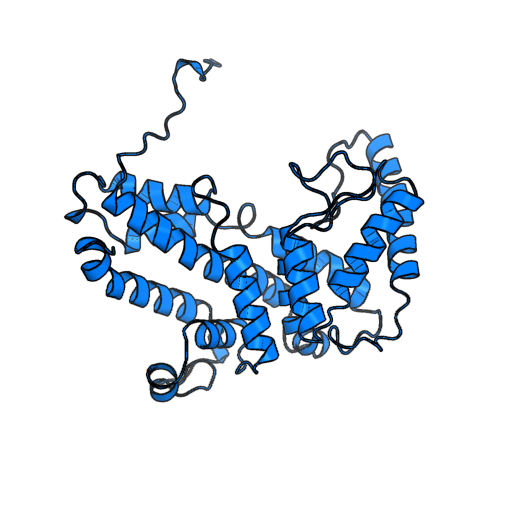 -0.664 1.00 94.62 215 TYR A O 1
ATOM 1659 N N . ASN A 1 216 ? 13.891 -9.643 -2.060 1.00 96.38 216 ASN A N 1
ATOM 1660 C CA . ASN A 1 216 ? 12.741 -9.341 -2.906 1.00 96.38 216 ASN A CA 1
ATOM 1661 C C . ASN A 1 216 ? 13.200 -8.999 -4.332 1.00 96.38 216 ASN A C 1
ATOM 1663 O O . ASN A 1 216 ? 13.705 -7.905 -4.586 1.00 96.38 216 ASN A O 1
ATOM 1667 N N . VAL A 1 217 ? 12.980 -9.931 -5.258 1.00 97.69 217 VAL A N 1
ATOM 1668 C CA . VAL A 1 217 ? 13.385 -9.808 -6.668 1.00 97.69 217 VAL A CA 1
ATOM 1669 C C . VAL A 1 217 ? 12.760 -8.601 -7.375 1.00 97.69 217 VAL A C 1
ATOM 1671 O O . VAL A 1 217 ? 13.383 -7.992 -8.242 1.00 97.69 217 VAL A O 1
ATOM 1674 N N . PHE A 1 218 ? 11.540 -8.212 -6.996 1.00 97.75 218 PHE A N 1
ATOM 1675 C CA . PHE A 1 218 ? 10.853 -7.086 -7.623 1.00 97.75 218 PHE A CA 1
ATOM 1676 C C . PHE A 1 218 ? 11.479 -5.750 -7.219 1.00 97.75 218 PHE A C 1
ATOM 1678 O O . PHE A 1 218 ? 11.540 -4.829 -8.032 1.00 97.75 218 PHE A O 1
ATOM 1685 N N . LEU A 1 219 ? 11.961 -5.644 -5.974 1.00 97.19 219 LEU A N 1
ATOM 1686 C CA . LEU A 1 219 ? 12.670 -4.453 -5.510 1.00 97.19 219 LEU A CA 1
ATOM 1687 C C . LEU A 1 219 ? 14.012 -4.308 -6.234 1.00 97.19 219 LEU A C 1
ATOM 1689 O O . LEU A 1 219 ? 14.316 -3.232 -6.741 1.00 97.19 219 LEU A O 1
ATOM 1693 N N . GLU A 1 220 ? 14.765 -5.404 -6.362 1.00 97.44 220 GLU A N 1
ATOM 1694 C CA . GLU A 1 220 ? 16.023 -5.402 -7.118 1.00 97.44 220 GLU A CA 1
ATOM 1695 C C . GLU A 1 220 ? 15.796 -5.041 -8.593 1.00 97.44 220 GLU A C 1
ATOM 1697 O O . GLU A 1 220 ? 16.549 -4.258 -9.171 1.00 97.44 220 GLU A O 1
ATOM 1702 N N . PHE A 1 221 ? 14.708 -5.527 -9.197 1.00 98.38 221 PHE A N 1
ATOM 1703 C CA . PHE A 1 221 ? 14.331 -5.118 -10.546 1.00 98.38 221 PHE A CA 1
ATOM 1704 C C . PHE A 1 221 ? 14.082 -3.612 -10.664 1.00 98.38 221 PHE A C 1
ATOM 1706 O O . PHE A 1 221 ? 14.516 -3.011 -11.644 1.00 98.38 221 PHE A O 1
ATOM 1713 N N . TYR A 1 222 ? 13.433 -2.974 -9.684 1.00 98.12 222 TYR A N 1
ATOM 1714 C CA . TYR A 1 222 ? 13.283 -1.517 -9.687 1.00 98.12 222 TYR A CA 1
ATOM 1715 C C . TYR A 1 222 ? 14.632 -0.792 -9.606 1.00 98.12 222 TYR A C 1
ATOM 1717 O O . TYR A 1 222 ? 14.817 0.207 -10.307 1.00 98.12 222 TYR A O 1
ATOM 1725 N N . HIS A 1 223 ? 15.585 -1.292 -8.810 1.00 97.88 223 HIS A N 1
ATOM 1726 C CA . HIS A 1 223 ? 16.942 -0.734 -8.757 1.00 97.88 223 HIS A CA 1
ATOM 1727 C C . HIS A 1 223 ? 17.660 -0.858 -10.106 1.00 97.88 223 HIS A C 1
ATOM 1729 O O . HIS A 1 223 ? 18.223 0.125 -10.592 1.00 97.88 223 HIS A O 1
ATOM 1735 N N . GLU A 1 224 ? 17.582 -2.015 -10.765 1.00 98.38 224 GLU A N 1
ATOM 1736 C CA . GLU A 1 224 ? 18.131 -2.194 -12.118 1.00 98.38 224 GLU A CA 1
ATOM 1737 C C . GLU A 1 224 ? 17.416 -1.318 -13.155 1.00 98.38 224 GLU A C 1
ATOM 1739 O O . GLU A 1 224 ? 18.048 -0.759 -14.058 1.00 98.38 224 GLU A O 1
ATOM 1744 N N . LEU A 1 225 ? 16.102 -1.142 -13.012 1.00 98.56 225 LEU A N 1
ATOM 1745 C CA . LEU A 1 225 ? 15.285 -0.333 -13.905 1.00 98.56 225 LEU A CA 1
ATOM 1746 C C . LEU A 1 225 ? 15.692 1.138 -13.877 1.00 98.56 225 LEU A C 1
ATOM 1748 O O . LEU A 1 225 ? 15.927 1.715 -14.938 1.00 98.56 225 LEU A O 1
ATOM 1752 N N . VAL A 1 226 ? 15.812 1.762 -12.703 1.00 98.25 226 VAL A N 1
ATOM 1753 C CA . VAL A 1 226 ? 16.184 3.187 -12.634 1.00 98.25 226 VAL A CA 1
ATOM 1754 C C . VAL A 1 226 ? 17.576 3.448 -13.215 1.00 98.25 226 VAL A C 1
ATOM 1756 O O . VAL A 1 226 ? 17.787 4.473 -13.869 1.00 98.25 226 VAL A O 1
ATOM 1759 N N . GLN A 1 227 ? 18.496 2.489 -13.071 1.00 98.44 227 GLN A N 1
ATOM 1760 C CA . GLN A 1 227 ? 19.815 2.527 -13.705 1.00 98.44 227 GLN A CA 1
ATOM 1761 C C . GLN A 1 227 ? 19.710 2.381 -15.228 1.00 98.44 227 GLN A C 1
ATOM 1763 O O . GLN A 1 227 ? 20.312 3.151 -15.978 1.00 98.44 227 GLN A O 1
ATOM 1768 N N . ALA A 1 228 ? 18.919 1.420 -15.712 1.00 98.44 228 ALA A N 1
ATOM 1769 C CA . ALA A 1 228 ? 18.697 1.201 -17.138 1.00 98.44 228 ALA A CA 1
ATOM 1770 C C . ALA A 1 228 ? 18.065 2.421 -17.827 1.00 98.44 228 ALA A C 1
ATOM 1772 O O . ALA A 1 228 ? 18.516 2.815 -18.903 1.00 98.44 228 ALA A O 1
ATOM 1773 N N . LEU A 1 229 ? 17.081 3.065 -17.194 1.00 98.31 229 LEU A N 1
ATOM 1774 C CA . LEU A 1 229 ? 16.435 4.276 -17.709 1.00 98.31 229 LEU A CA 1
ATOM 1775 C C . LEU A 1 229 ? 17.434 5.421 -17.903 1.00 98.31 229 LEU A C 1
ATOM 1777 O O . LEU A 1 229 ? 17.380 6.109 -18.924 1.00 98.31 229 LEU A O 1
ATOM 1781 N N . HIS A 1 230 ? 18.365 5.597 -16.964 1.00 97.88 230 HIS A N 1
ATOM 1782 C CA . HIS A 1 230 ? 19.434 6.577 -17.105 1.00 97.88 230 HIS A CA 1
ATOM 1783 C C . HIS A 1 230 ? 20.404 6.197 -18.234 1.00 97.88 230 HIS A C 1
ATOM 1785 O O . HIS A 1 230 ? 20.617 6.995 -19.146 1.00 97.88 230 HIS A O 1
ATOM 1791 N N . ARG A 1 231 ? 20.920 4.958 -18.241 1.00 97.75 231 ARG A N 1
ATOM 1792 C CA . ARG A 1 231 ? 21.873 4.470 -19.261 1.00 97.75 231 ARG A CA 1
ATOM 1793 C C . ARG A 1 231 ? 21.337 4.576 -20.689 1.00 97.75 231 ARG A C 1
ATOM 1795 O O . ARG A 1 231 ? 22.081 4.915 -21.602 1.00 97.75 231 ARG A O 1
ATOM 1802 N N . VAL A 1 232 ? 20.055 4.269 -20.887 1.00 97.38 232 VAL A N 1
ATOM 1803 C CA . VAL A 1 232 ? 19.386 4.308 -22.199 1.00 97.38 232 VAL A CA 1
ATOM 1804 C C . VAL A 1 232 ? 18.980 5.740 -22.593 1.00 97.38 232 VAL A C 1
ATOM 1806 O O . VAL A 1 232 ? 18.633 5.990 -23.745 1.00 97.38 232 VAL A O 1
ATOM 1809 N N . GLY A 1 233 ? 19.055 6.707 -21.672 1.00 96.44 233 GLY A N 1
ATOM 1810 C CA . GLY A 1 233 ? 18.758 8.116 -21.940 1.00 96.44 233 GLY A CA 1
ATOM 1811 C C . GLY A 1 233 ? 17.276 8.489 -21.818 1.00 96.44 233 GLY A C 1
ATOM 1812 O O . GLY A 1 233 ? 16.836 9.485 -22.393 1.00 96.44 233 GLY A O 1
ATOM 1813 N N . VAL A 1 234 ? 16.478 7.719 -21.071 1.00 95.94 234 VAL A N 1
ATOM 1814 C CA . VAL A 1 234 ? 15.090 8.091 -20.731 1.00 95.94 234 VAL A CA 1
ATOM 1815 C C . VAL A 1 234 ? 15.057 9.275 -19.760 1.00 95.94 234 VAL A C 1
ATOM 1817 O O . VAL A 1 234 ? 14.161 10.130 -19.862 1.00 95.94 234 VAL A O 1
ATOM 1820 N N . SER A 1 235 ? 16.015 9.319 -18.830 1.00 94.38 235 SER A N 1
ATOM 1821 C CA . SER A 1 235 ? 16.165 10.336 -17.788 1.00 94.38 235 SER A CA 1
ATOM 1822 C C . SER A 1 235 ? 17.599 10.870 -17.723 1.00 94.38 235 SER A C 1
ATOM 1824 O O . SER A 1 235 ? 18.564 10.153 -17.981 1.00 94.38 235 SER A O 1
ATOM 1826 N N . ARG A 1 236 ? 17.742 12.148 -17.349 1.00 94.69 236 ARG A N 1
ATOM 1827 C CA . ARG A 1 236 ? 19.056 12.797 -17.186 1.00 94.69 236 ARG A CA 1
ATOM 1828 C C . ARG A 1 236 ? 19.841 12.241 -15.996 1.00 94.69 236 ARG A C 1
ATOM 1830 O O . ARG A 1 236 ? 21.052 12.121 -16.086 1.00 94.69 236 ARG A O 1
ATOM 1837 N N . ASN A 1 237 ? 19.137 11.892 -14.924 1.00 96.12 237 ASN A N 1
ATOM 1838 C CA . ASN A 1 237 ? 19.699 11.356 -13.688 1.00 96.12 237 ASN A CA 1
ATOM 1839 C C . ASN A 1 237 ? 19.071 9.987 -13.403 1.00 96.12 237 ASN A C 1
ATOM 1841 O O . ASN A 1 237 ? 18.005 9.669 -13.949 1.00 96.12 237 ASN A O 1
ATOM 1845 N N . VAL A 1 238 ? 19.683 9.207 -12.514 1.00 97.06 238 VAL A N 1
ATOM 1846 C CA . VAL A 1 238 ? 19.069 7.981 -11.990 1.00 97.06 238 VAL A CA 1
ATOM 1847 C C . VAL A 1 238 ? 17.949 8.374 -11.029 1.00 97.06 238 VAL A C 1
ATOM 1849 O O . VAL A 1 238 ? 18.176 9.096 -10.054 1.00 97.06 238 VAL A O 1
ATOM 1852 N N . TYR A 1 239 ? 16.724 7.946 -11.327 1.00 97.31 239 TYR A N 1
ATOM 1853 C CA . TYR A 1 239 ? 15.579 8.187 -10.451 1.00 97.31 239 TYR A CA 1
ATOM 1854 C C . TYR A 1 239 ? 15.696 7.388 -9.154 1.00 97.31 239 TYR A C 1
ATOM 1856 O O . TYR A 1 239 ? 16.265 6.301 -9.145 1.00 97.31 239 TYR A O 1
ATOM 1864 N N . CYS A 1 240 ? 15.103 7.898 -8.077 1.00 96.38 240 CYS A N 1
ATOM 1865 C CA . CYS A 1 240 ? 14.904 7.087 -6.886 1.00 96.38 240 CYS A CA 1
ATOM 1866 C C . CYS A 1 240 ? 13.834 6.024 -7.145 1.00 96.38 240 CYS A C 1
ATOM 1868 O O . CYS A 1 240 ? 12.863 6.269 -7.868 1.00 96.38 240 CYS A O 1
ATOM 1870 N N . VAL A 1 241 ? 13.983 4.876 -6.495 1.00 96.38 241 VAL A N 1
ATOM 1871 C CA . VAL A 1 241 ? 12.860 3.981 -6.214 1.00 96.38 241 VAL A CA 1
ATOM 1872 C C . VAL A 1 241 ? 12.135 4.573 -5.010 1.00 96.38 241 VAL A C 1
ATOM 1874 O O . VAL A 1 241 ? 12.775 4.899 -4.013 1.00 96.38 241 VAL A O 1
ATOM 1877 N N . ASN A 1 242 ? 10.835 4.833 -5.127 1.00 91.69 242 ASN A N 1
ATOM 1878 C CA . ASN A 1 242 ? 10.093 5.508 -4.064 1.00 91.69 242 ASN A CA 1
ATOM 1879 C C . ASN A 1 242 ? 9.494 4.502 -3.062 1.00 91.69 242 ASN A C 1
ATOM 1881 O O . ASN A 1 242 ? 9.485 3.292 -3.294 1.00 91.69 242 ASN A O 1
ATOM 1885 N N . VAL A 1 243 ? 8.962 5.000 -1.942 1.00 90.12 243 VAL A N 1
ATOM 1886 C CA . VAL A 1 243 ? 8.323 4.137 -0.931 1.00 90.12 243 VAL A CA 1
ATOM 1887 C C . VAL A 1 243 ? 7.130 3.333 -1.466 1.00 90.12 243 VAL A C 1
ATOM 1889 O O . VAL A 1 243 ? 6.874 2.233 -0.978 1.00 90.12 243 VAL A O 1
ATOM 1892 N N . ASP A 1 244 ? 6.414 3.837 -2.476 1.00 88.50 244 ASP A N 1
ATOM 1893 C CA . ASP A 1 244 ? 5.276 3.120 -3.061 1.00 88.50 244 ASP A CA 1
ATOM 1894 C C . ASP A 1 244 ? 5.748 1.834 -3.753 1.00 88.50 244 ASP A C 1
ATOM 1896 O O . ASP A 1 244 ? 5.043 0.827 -3.717 1.00 88.50 244 ASP A O 1
ATOM 1900 N N . ALA A 1 245 ? 6.969 1.827 -4.310 1.00 91.81 245 ALA A N 1
ATOM 1901 C CA . ALA A 1 245 ? 7.589 0.611 -4.836 1.00 91.81 245 ALA A CA 1
ATOM 1902 C C . ALA A 1 245 ? 7.751 -0.425 -3.729 1.00 91.81 245 ALA A C 1
ATOM 1904 O O . ALA A 1 245 ? 7.350 -1.570 -3.898 1.00 91.81 245 ALA A O 1
ATOM 1905 N N . VAL A 1 246 ? 8.294 -0.015 -2.582 1.00 92.44 246 VAL A N 1
ATOM 1906 C CA . VAL A 1 246 ? 8.512 -0.890 -1.423 1.00 92.44 246 VAL A CA 1
ATOM 1907 C C . VAL A 1 246 ? 7.198 -1.481 -0.923 1.00 92.44 246 VAL A C 1
ATOM 1909 O O . VAL A 1 246 ? 7.110 -2.682 -0.675 1.00 92.44 246 VAL A O 1
ATOM 1912 N N . ILE A 1 247 ? 6.159 -0.654 -0.830 1.00 92.12 247 ILE A N 1
ATOM 1913 C CA . ILE A 1 247 ? 4.806 -1.081 -0.465 1.00 92.12 247 ILE A CA 1
ATOM 1914 C C . ILE A 1 247 ? 4.302 -2.151 -1.447 1.00 92.12 247 ILE A C 1
ATOM 1916 O O . ILE A 1 247 ? 3.913 -3.246 -1.032 1.00 92.12 247 ILE A O 1
ATOM 1920 N N . ALA A 1 248 ? 4.373 -1.868 -2.750 1.00 93.00 248 ALA A N 1
ATOM 1921 C CA . ALA A 1 248 ? 3.882 -2.762 -3.792 1.00 93.00 248 ALA A CA 1
ATOM 1922 C C . ALA A 1 248 ? 4.646 -4.092 -3.840 1.00 93.00 248 ALA A C 1
ATOM 1924 O O . ALA A 1 248 ? 4.031 -5.154 -3.917 1.00 93.00 248 ALA A O 1
ATOM 1925 N N . VAL A 1 249 ? 5.979 -4.065 -3.761 1.00 95.06 249 VAL A N 1
ATOM 1926 C CA . VAL A 1 249 ? 6.804 -5.279 -3.869 1.00 95.06 249 VAL A CA 1
ATOM 1927 C C . VAL A 1 249 ? 6.702 -6.169 -2.635 1.00 95.06 249 VAL A C 1
ATOM 1929 O O . VAL A 1 249 ? 6.796 -7.389 -2.776 1.00 95.06 249 VAL A O 1
ATOM 1932 N N . ILE A 1 250 ? 6.507 -5.607 -1.434 1.00 95.56 250 ILE A N 1
ATOM 1933 C CA . ILE A 1 250 ? 6.259 -6.406 -0.224 1.00 95.56 250 ILE A CA 1
ATOM 1934 C C . ILE A 1 250 ? 4.944 -7.165 -0.372 1.00 95.56 250 ILE A C 1
ATOM 1936 O O . ILE A 1 250 ? 4.917 -8.379 -0.167 1.00 95.56 250 ILE A O 1
ATOM 1940 N N . LEU A 1 251 ? 3.878 -6.464 -0.761 1.00 95.50 251 LEU A N 1
ATOM 1941 C CA . LEU A 1 251 ? 2.573 -7.084 -0.940 1.00 95.50 251 LEU A CA 1
ATOM 1942 C C . LEU A 1 251 ? 2.601 -8.125 -2.066 1.00 95.50 251 LEU A C 1
ATOM 1944 O O . LEU A 1 251 ? 2.153 -9.254 -1.875 1.00 95.50 251 LEU A O 1
ATOM 1948 N N . LEU A 1 252 ? 3.198 -7.789 -3.214 1.00 96.00 252 LEU A N 1
ATOM 1949 C CA . LEU A 1 252 ? 3.312 -8.716 -4.337 1.00 96.00 252 LEU A CA 1
ATOM 1950 C C . LEU A 1 252 ? 4.106 -9.969 -3.964 1.00 96.00 252 LEU A C 1
ATOM 1952 O O . LEU A 1 252 ? 3.725 -11.061 -4.367 1.00 96.00 252 LEU A O 1
ATOM 1956 N N . LYS A 1 253 ? 5.170 -9.854 -3.155 1.00 95.62 253 LYS A N 1
ATOM 1957 C CA . LYS A 1 253 ? 5.920 -11.022 -2.662 1.00 95.62 253 LYS A CA 1
ATOM 1958 C C . LYS A 1 253 ? 5.009 -12.006 -1.913 1.00 95.62 253 LYS A C 1
ATOM 1960 O O . LYS A 1 253 ? 5.165 -13.210 -2.101 1.00 95.62 253 LYS A O 1
ATOM 1965 N N . MET A 1 254 ? 4.065 -11.513 -1.107 1.00 94.50 254 MET A N 1
ATOM 1966 C CA . MET A 1 254 ? 3.105 -12.347 -0.365 1.00 94.50 254 MET A CA 1
ATOM 1967 C C . MET A 1 254 ? 2.032 -12.955 -1.279 1.00 94.50 254 MET A C 1
ATOM 1969 O O . MET A 1 254 ? 1.661 -14.113 -1.109 1.00 94.50 254 MET A O 1
ATOM 1973 N N . LEU A 1 255 ? 1.564 -12.192 -2.270 1.00 94.88 255 LEU A N 1
ATOM 1974 C CA . LEU A 1 255 ? 0.505 -12.604 -3.200 1.00 94.88 255 LEU A CA 1
ATOM 1975 C C . LEU A 1 255 ? 1.009 -13.464 -4.370 1.00 94.88 255 LEU A C 1
ATOM 1977 O O . LEU A 1 255 ? 0.216 -14.126 -5.034 1.00 94.88 255 LEU A O 1
ATOM 1981 N N . TRP A 1 256 ? 2.318 -13.487 -4.627 1.00 96.00 256 TRP A N 1
ATOM 1982 C CA . TRP A 1 256 ? 2.887 -14.113 -5.822 1.00 96.00 256 TRP A CA 1
ATOM 1983 C C . TRP A 1 256 ? 2.558 -15.597 -5.944 1.00 96.00 256 TRP A C 1
ATOM 1985 O O . TRP A 1 256 ? 2.124 -16.058 -6.994 1.00 96.00 256 TRP A O 1
ATOM 1995 N N . LYS A 1 257 ? 2.779 -16.361 -4.870 1.00 93.88 257 LYS A N 1
ATOM 1996 C CA . LYS A 1 257 ? 2.583 -17.812 -4.883 1.00 93.88 257 LYS A CA 1
ATOM 1997 C C . LYS A 1 257 ? 1.119 -18.203 -5.148 1.00 93.88 257 LYS A C 1
ATOM 1999 O O . LYS A 1 257 ? 0.920 -18.972 -6.087 1.00 93.88 257 LYS A O 1
ATOM 2004 N N . PRO A 1 258 ? 0.117 -17.699 -4.397 1.00 93.00 258 PRO A N 1
ATOM 2005 C CA . PRO A 1 258 ? -1.279 -18.029 -4.683 1.00 93.00 258 PRO A CA 1
ATOM 2006 C C . PRO A 1 258 ? -1.713 -17.531 -6.068 1.00 93.00 258 PRO A C 1
ATOM 2008 O O . PRO A 1 258 ? -2.456 -18.223 -6.757 1.00 93.00 258 PRO A O 1
ATOM 2011 N N . TYR A 1 259 ? -1.195 -16.387 -6.533 1.00 95.06 259 TYR A N 1
ATOM 2012 C CA . TYR A 1 259 ? -1.479 -15.905 -7.886 1.00 95.06 259 TYR A CA 1
ATOM 2013 C C . TYR A 1 259 ? -0.957 -16.861 -8.966 1.00 95.06 259 TYR A C 1
ATOM 2015 O O . TYR A 1 259 ? -1.715 -17.292 -9.831 1.00 95.06 259 TYR A O 1
ATOM 2023 N N . MET A 1 260 ? 0.315 -17.262 -8.889 1.00 95.38 260 MET A N 1
ATOM 2024 C CA . MET A 1 260 ? 0.911 -18.193 -9.855 1.00 95.38 260 MET A CA 1
ATOM 2025 C C . MET A 1 260 ? 0.294 -19.597 -9.797 1.00 95.38 260 MET A C 1
ATOM 2027 O O . MET A 1 260 ? 0.369 -20.333 -10.778 1.00 95.38 260 MET A O 1
ATOM 2031 N N . ALA A 1 261 ? -0.308 -19.974 -8.665 1.00 94.25 261 ALA A N 1
ATOM 2032 C CA . ALA A 1 261 ? -1.068 -21.212 -8.512 1.00 94.25 261 ALA A CA 1
ATOM 2033 C C . ALA A 1 261 ? -2.507 -21.122 -9.063 1.00 94.25 261 ALA A C 1
ATOM 2035 O O . ALA A 1 261 ? -3.198 -22.136 -9.114 1.00 94.25 261 ALA A O 1
ATOM 2036 N N . GLY A 1 262 ? -2.964 -19.934 -9.480 1.00 93.38 262 GLY A N 1
ATOM 2037 C CA . GLY A 1 262 ? -4.336 -19.698 -9.936 1.00 93.38 262 GLY A CA 1
ATOM 2038 C C . GLY A 1 262 ? -5.368 -19.636 -8.806 1.00 93.38 262 GLY A C 1
ATOM 2039 O O . GLY A 1 262 ? -6.565 -19.678 -9.074 1.00 93.38 262 GLY A O 1
ATOM 2040 N N . GLU A 1 263 ? -4.925 -19.533 -7.551 1.00 91.75 263 GLU A N 1
ATOM 2041 C CA . GLU A 1 263 ? -5.797 -19.458 -6.371 1.00 91.75 263 GLU A CA 1
ATOM 2042 C C . GLU A 1 263 ? -6.425 -18.066 -6.207 1.00 91.75 263 GLU A C 1
ATOM 2044 O O . GLU A 1 263 ? -7.498 -17.935 -5.623 1.00 91.75 263 GLU A O 1
ATOM 2049 N N . ILE A 1 264 ? -5.767 -17.021 -6.725 1.00 92.00 264 ILE A N 1
ATOM 2050 C CA . ILE A 1 264 ? -6.270 -15.642 -6.731 1.00 92.00 264 ILE A CA 1
ATOM 2051 C C . ILE A 1 264 ? -6.134 -15.019 -8.122 1.00 92.00 264 ILE A C 1
ATOM 2053 O O . ILE A 1 264 ? -5.195 -15.313 -8.860 1.00 92.00 264 ILE A O 1
ATOM 2057 N N . SER A 1 265 ? -7.0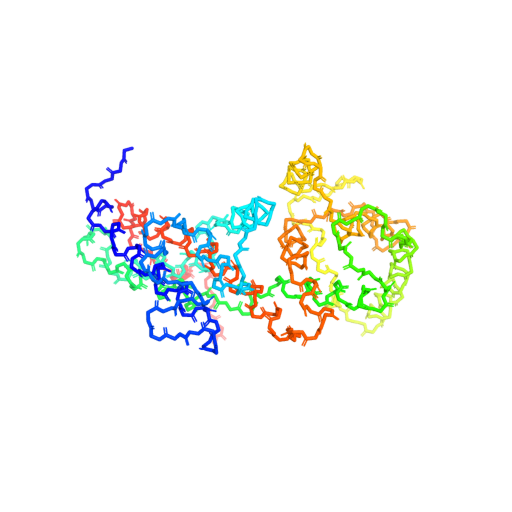62 -14.129 -8.473 1.00 92.00 265 SER A N 1
ATOM 2058 C CA . SER A 1 265 ? -7.051 -13.395 -9.743 1.00 92.00 265 SER A CA 1
ATOM 2059 C C . SER A 1 265 ? -6.330 -12.045 -9.632 1.00 92.00 265 SER A C 1
ATOM 2061 O O . SER A 1 265 ? -6.052 -11.556 -8.535 1.00 92.00 265 SER A O 1
ATOM 2063 N N . GLU A 1 266 ? -6.075 -11.390 -10.769 1.00 91.00 266 GLU A N 1
ATOM 2064 C CA . GLU A 1 266 ? -5.554 -10.013 -10.778 1.00 91.00 266 GLU A CA 1
ATOM 2065 C C . GLU A 1 266 ? -6.492 -9.025 -10.063 1.00 91.00 266 GLU A C 1
ATOM 2067 O O . GLU A 1 266 ? -6.017 -8.161 -9.329 1.00 91.00 266 GLU A O 1
ATOM 2072 N N . ALA A 1 267 ? -7.813 -9.206 -10.178 1.00 89.38 267 ALA A N 1
ATOM 2073 C CA . ALA A 1 267 ? -8.799 -8.390 -9.465 1.00 89.38 267 ALA A CA 1
ATOM 2074 C C . ALA A 1 267 ? -8.709 -8.565 -7.937 1.00 89.38 267 ALA A C 1
ATOM 2076 O O . ALA A 1 267 ? -8.870 -7.609 -7.180 1.00 89.38 267 ALA A O 1
ATOM 2077 N N . VAL A 1 268 ? -8.399 -9.779 -7.463 1.00 89.56 268 VAL A N 1
ATOM 2078 C CA . VAL A 1 268 ? -8.143 -10.019 -6.034 1.00 89.56 268 VAL A CA 1
ATOM 2079 C C . VAL A 1 268 ? -6.858 -9.317 -5.592 1.00 89.56 268 VAL A C 1
ATOM 2081 O O . VAL A 1 268 ? -6.828 -8.750 -4.503 1.00 89.56 268 VAL A O 1
ATOM 2084 N N . MET A 1 269 ? -5.818 -9.279 -6.431 1.00 90.19 269 MET A N 1
ATOM 2085 C CA . MET A 1 269 ? -4.595 -8.526 -6.123 1.00 90.19 269 MET A CA 1
ATOM 2086 C C . MET A 1 269 ? -4.830 -7.011 -6.067 1.00 90.19 269 MET A C 1
ATOM 2088 O O . MET A 1 269 ? -4.293 -6.355 -5.174 1.00 90.19 269 MET A O 1
ATOM 2092 N N . GLU A 1 270 ? -5.652 -6.459 -6.963 1.00 89.12 270 GLU A N 1
ATOM 2093 C CA . GLU A 1 270 ? -6.089 -5.056 -6.905 1.00 89.12 270 GLU A CA 1
ATOM 2094 C C . GLU A 1 270 ? -6.808 -4.752 -5.589 1.00 89.12 270 GLU A C 1
ATOM 2096 O O . GLU A 1 270 ? -6.427 -3.832 -4.857 1.00 89.12 270 GLU A O 1
ATOM 2101 N N . SER A 1 271 ? -7.793 -5.584 -5.244 1.00 89.88 271 SER A N 1
ATOM 2102 C CA . SER A 1 271 ? -8.534 -5.461 -3.990 1.00 89.88 271 SER A CA 1
ATOM 2103 C C . SER A 1 271 ? -7.613 -5.578 -2.774 1.00 89.88 271 SER A C 1
ATOM 2105 O O . SER A 1 271 ? -7.739 -4.803 -1.826 1.00 89.88 271 SER A O 1
ATOM 2107 N N . ALA A 1 272 ? -6.641 -6.494 -2.797 1.00 91.81 272 ALA A N 1
ATOM 2108 C CA . ALA A 1 272 ? -5.681 -6.669 -1.712 1.00 91.81 272 ALA A CA 1
ATOM 2109 C C . ALA A 1 272 ? -4.768 -5.442 -1.543 1.00 91.81 272 ALA A C 1
ATOM 2111 O O . ALA A 1 272 ? -4.499 -5.024 -0.413 1.00 91.81 272 ALA A O 1
ATOM 2112 N N . ALA A 1 273 ? -4.328 -4.824 -2.643 1.00 91.06 273 ALA A N 1
ATOM 2113 C CA . ALA A 1 273 ? -3.536 -3.596 -2.612 1.00 91.06 273 ALA A CA 1
ATOM 2114 C C . ALA A 1 273 ? -4.304 -2.444 -1.964 1.00 91.06 273 ALA A C 1
ATOM 2116 O O . ALA A 1 273 ? -3.802 -1.803 -1.035 1.00 91.06 273 ALA A O 1
ATOM 2117 N N . PHE A 1 274 ? -5.548 -2.235 -2.392 1.00 91.62 274 PHE A N 1
ATOM 2118 C CA . PHE A 1 274 ? -6.398 -1.197 -1.824 1.00 91.62 274 PHE A CA 1
ATOM 2119 C C . PHE A 1 274 ? -6.762 -1.481 -0.359 1.00 91.62 274 PHE A C 1
ATOM 2121 O O . PHE A 1 274 ? -6.657 -0.602 0.492 1.00 91.62 274 PHE A O 1
ATOM 2128 N N . THR A 1 275 ? -7.100 -2.724 -0.020 1.00 93.38 275 THR A N 1
ATOM 2129 C CA . THR A 1 275 ? -7.440 -3.129 1.354 1.00 93.38 275 THR A CA 1
ATOM 2130 C C . THR A 1 275 ? -6.259 -2.953 2.307 1.00 93.38 275 THR A C 1
ATOM 2132 O O . THR A 1 275 ? -6.419 -2.427 3.407 1.00 93.38 275 THR A O 1
ATOM 2135 N N . THR A 1 276 ? -5.046 -3.303 1.874 1.00 93.44 276 THR A N 1
ATOM 2136 C CA . THR A 1 276 ? -3.819 -3.047 2.645 1.00 93.44 276 THR A CA 1
ATOM 2137 C C . THR A 1 276 ? -3.636 -1.552 2.906 1.00 93.44 276 THR A C 1
ATOM 2139 O O . THR A 1 276 ? -3.300 -1.147 4.024 1.00 93.44 276 THR A O 1
ATOM 2142 N N . PHE A 1 277 ? -3.888 -0.718 1.890 1.00 92.81 277 PHE A N 1
ATOM 2143 C CA . PHE A 1 277 ? -3.869 0.731 2.050 1.00 92.81 277 PHE A CA 1
ATOM 2144 C C . PHE A 1 277 ? -4.888 1.190 3.100 1.00 92.81 277 PHE A C 1
ATOM 2146 O O . PHE A 1 277 ? -4.532 1.962 3.992 1.00 92.81 277 PHE A O 1
ATOM 2153 N N . LEU A 1 278 ? -6.122 0.678 3.049 1.00 94.56 278 LEU A N 1
ATOM 2154 C CA . LEU A 1 278 ? -7.154 0.985 4.038 1.00 94.56 278 LEU A CA 1
ATOM 2155 C C . LEU A 1 278 ? -6.736 0.568 5.449 1.00 94.56 278 LEU A C 1
ATOM 2157 O O . LEU A 1 278 ? -6.899 1.365 6.366 1.00 94.56 278 LEU A O 1
ATOM 2161 N N . PHE A 1 279 ? -6.149 -0.615 5.641 1.00 94.88 279 PHE A N 1
ATOM 2162 C CA . PHE A 1 279 ? -5.680 -1.060 6.957 1.00 94.88 279 PHE A CA 1
ATOM 2163 C C . PHE A 1 279 ? -4.629 -0.123 7.548 1.00 94.88 279 PHE A C 1
ATOM 2165 O O . PHE A 1 279 ? -4.752 0.276 8.705 1.00 94.88 279 PHE A O 1
ATOM 2172 N N . GLY A 1 280 ? -3.625 0.277 6.764 1.00 93.50 280 GLY A N 1
ATOM 2173 C CA . GLY A 1 280 ? -2.622 1.232 7.236 1.00 93.50 280 GLY A CA 1
ATOM 2174 C C . GLY A 1 280 ? -3.236 2.604 7.525 1.00 93.50 280 GLY A C 1
ATOM 2175 O O . GLY A 1 280 ? -3.050 3.160 8.609 1.00 93.50 280 GLY A O 1
ATOM 2176 N N . ARG A 1 281 ? -4.029 3.141 6.588 1.00 94.62 281 ARG A N 1
ATOM 2177 C CA . ARG A 1 281 ? -4.646 4.468 6.728 1.00 94.62 281 ARG A CA 1
ATOM 2178 C C . ARG A 1 281 ? -5.669 4.547 7.838 1.00 94.62 281 ARG A C 1
ATOM 2180 O O . ARG A 1 281 ? -5.744 5.579 8.484 1.00 94.62 281 ARG A O 1
ATOM 2187 N N . MET A 1 282 ? -6.396 3.475 8.107 1.00 95.25 282 MET A N 1
ATOM 2188 C CA . MET A 1 282 ? -7.309 3.384 9.236 1.00 95.25 282 MET A CA 1
ATOM 2189 C C . MET A 1 282 ? -6.584 3.684 10.557 1.00 95.25 282 MET A C 1
ATOM 2191 O O . MET A 1 282 ? -7.132 4.399 11.397 1.00 95.25 282 MET A O 1
ATOM 2195 N N . ILE A 1 283 ? -5.344 3.203 10.716 1.00 94.00 283 ILE A N 1
ATOM 2196 C CA . ILE A 1 283 ? -4.532 3.454 11.913 1.00 94.00 283 ILE A CA 1
ATOM 2197 C C . ILE A 1 283 ? -4.142 4.933 12.012 1.00 94.00 283 ILE A C 1
ATOM 2199 O O . ILE A 1 283 ? -4.320 5.551 13.062 1.00 94.00 283 ILE A O 1
ATOM 2203 N N . GLY A 1 284 ? -3.649 5.528 10.922 1.00 95.12 284 GLY A N 1
ATOM 2204 C CA . GLY A 1 284 ? -3.315 6.955 10.902 1.00 95.12 284 GLY A CA 1
ATOM 2205 C C . GLY A 1 284 ? -4.535 7.855 11.078 1.00 95.12 284 GLY A C 1
ATOM 2206 O O . GLY A 1 284 ? -4.497 8.801 11.857 1.00 95.12 284 GLY A O 1
ATOM 2207 N N . SER A 1 285 ? -5.645 7.535 10.417 1.00 96.19 285 SER A N 1
ATOM 2208 C CA . SER A 1 285 ? -6.901 8.275 10.529 1.00 96.19 285 SER A CA 1
ATOM 2209 C C . SER A 1 285 ? -7.474 8.216 11.938 1.00 96.19 285 SER A C 1
ATOM 2211 O O . SER A 1 285 ? -8.036 9.207 12.381 1.00 96.19 285 SER A O 1
ATOM 2213 N N . ALA A 1 286 ? -7.293 7.125 12.683 1.00 95.44 286 ALA A N 1
ATOM 2214 C CA . ALA A 1 286 ? -7.663 7.100 14.095 1.00 95.44 286 ALA A CA 1
ATOM 2215 C C . ALA A 1 286 ? -6.883 8.127 14.919 1.00 95.44 286 ALA A C 1
ATOM 2217 O O . ALA A 1 286 ? -7.475 8.809 15.751 1.00 95.44 286 ALA A O 1
ATOM 2218 N N . ALA A 1 287 ? -5.579 8.266 14.657 1.00 94.31 287 ALA A N 1
ATOM 2219 C CA . ALA A 1 287 ? -4.754 9.280 15.301 1.00 94.31 287 ALA A CA 1
ATOM 2220 C C . ALA A 1 287 ? -5.181 10.698 14.894 1.00 94.31 287 ALA A C 1
ATOM 2222 O O . ALA A 1 287 ? -5.220 11.578 15.743 1.00 94.31 287 ALA A O 1
ATOM 2223 N N . GLU A 1 288 ? -5.559 10.918 13.633 1.00 96.19 288 GLU A N 1
ATOM 2224 C CA . GLU A 1 288 ? -6.077 12.215 13.176 1.00 96.19 288 GLU A CA 1
ATOM 2225 C C . GLU A 1 288 ? -7.450 12.544 13.778 1.00 96.19 288 GLU A C 1
ATOM 2227 O O . GLU A 1 288 ? -7.697 13.693 14.140 1.00 96.19 288 GLU A O 1
ATOM 2232 N N . ILE A 1 289 ? -8.335 11.550 13.921 1.00 96.31 289 ILE A N 1
ATOM 2233 C CA . ILE A 1 289 ? -9.630 11.700 14.600 1.00 96.31 289 ILE A CA 1
ATOM 2234 C C . ILE A 1 289 ? -9.396 12.069 16.060 1.00 96.31 289 ILE A C 1
ATOM 2236 O O . ILE A 1 289 ? -9.975 13.040 16.541 1.00 96.31 289 ILE A O 1
ATOM 2240 N N . ASP A 1 290 ? -8.543 11.323 16.761 1.00 95.31 290 ASP A N 1
ATOM 2241 C CA . ASP A 1 290 ? -8.262 11.555 18.175 1.00 95.31 290 ASP A CA 1
ATOM 2242 C C . ASP A 1 290 ? -7.562 12.902 18.406 1.00 95.31 290 ASP A C 1
ATOM 2244 O O . ASP A 1 290 ? -8.007 13.687 19.244 1.00 95.31 290 ASP A O 1
ATOM 2248 N N . ASP A 1 291 ? -6.524 13.228 17.631 1.00 94.56 291 ASP A N 1
ATOM 2249 C CA . ASP A 1 291 ? -5.818 14.509 17.742 1.00 94.56 291 ASP A CA 1
ATOM 2250 C C . ASP A 1 291 ? -6.764 15.687 17.478 1.00 94.56 291 ASP A C 1
ATOM 2252 O O . ASP A 1 291 ? -6.827 16.621 18.283 1.00 94.56 291 ASP A O 1
ATOM 2256 N N . HIS A 1 292 ? -7.579 15.613 16.419 1.00 95.38 292 HIS A N 1
ATOM 2257 C CA . HIS A 1 292 ? -8.518 16.687 16.092 1.00 95.38 292 HIS A CA 1
ATOM 2258 C C . HIS A 1 292 ? -9.658 16.801 17.103 1.00 95.38 292 HIS A C 1
ATOM 2260 O O . HIS A 1 292 ? -10.095 17.906 17.399 1.00 95.38 292 HIS A O 1
ATOM 2266 N N . SER A 1 293 ? -10.105 15.693 17.695 1.00 94.75 293 SER A N 1
ATOM 2267 C CA . SER A 1 293 ? -11.126 15.722 18.751 1.00 94.75 293 SER A CA 1
ATOM 2268 C C . SER A 1 293 ? -10.605 16.327 20.054 1.00 94.75 293 SER A C 1
ATOM 2270 O O . SER A 1 293 ? -11.358 16.947 20.792 1.00 94.75 293 SER A O 1
ATOM 2272 N N . ASN A 1 294 ? -9.320 16.134 20.365 1.00 93.44 294 ASN A N 1
ATOM 2273 C CA . ASN A 1 294 ? -8.726 16.615 21.613 1.00 93.44 294 ASN A CA 1
ATOM 2274 C C . ASN A 1 294 ? -8.182 18.045 21.521 1.00 93.44 294 ASN A C 1
ATOM 2276 O O . ASN A 1 294 ? -8.069 18.722 22.543 1.00 93.44 294 ASN A O 1
ATOM 2280 N N . ARG A 1 295 ? -7.733 18.470 20.336 1.00 90.44 295 ARG A N 1
ATOM 2281 C CA . ARG A 1 295 ? -6.956 19.711 20.151 1.00 90.44 295 ARG A CA 1
ATOM 2282 C C . ARG A 1 295 ? -7.370 20.523 18.930 1.00 90.44 295 ARG A C 1
ATOM 2284 O O . ARG A 1 295 ? -6.818 21.600 18.700 1.00 90.44 295 ARG A O 1
ATOM 2291 N N . GLY A 1 296 ? -8.280 19.994 18.122 1.00 90.38 296 GLY A N 1
ATOM 2292 C CA . GLY A 1 296 ? -8.719 20.622 16.891 1.00 90.38 296 GLY A CA 1
ATOM 2293 C C . GLY A 1 296 ? -9.626 21.818 17.133 1.00 90.38 296 GLY A C 1
ATOM 2294 O O . GLY A 1 296 ? -10.162 22.048 18.214 1.00 90.38 296 GLY A O 1
ATOM 2295 N N . ARG A 1 297 ? -9.806 22.581 16.062 1.00 88.88 297 ARG A N 1
ATOM 2296 C CA . ARG A 1 297 ? -10.855 23.590 15.919 1.00 88.88 297 ARG A CA 1
ATOM 2297 C C . ARG A 1 297 ? -11.666 23.255 14.680 1.00 88.88 297 ARG A C 1
ATOM 2299 O O . ARG A 1 297 ? -11.237 22.432 13.865 1.00 88.88 297 ARG A O 1
ATOM 2306 N N . ASN A 1 298 ? -12.804 23.915 14.514 1.00 86.19 298 ASN A N 1
ATOM 2307 C CA . ASN A 1 298 ? -13.585 23.795 13.288 1.00 86.19 298 ASN A CA 1
ATOM 2308 C C . ASN A 1 298 ? -12.701 24.097 12.069 1.00 86.19 298 ASN A C 1
ATOM 2310 O O . ASN A 1 298 ? -12.084 25.160 11.983 1.00 86.19 298 ASN A O 1
ATOM 2314 N N . MET A 1 299 ? -12.622 23.147 11.137 1.00 86.00 299 MET A N 1
ATOM 2315 C CA . MET A 1 299 ? -11.984 23.362 9.843 1.00 86.00 299 MET A CA 1
ATOM 2316 C C . MET A 1 299 ? -12.976 24.047 8.906 1.00 86.00 299 MET A C 1
ATOM 2318 O O . MET A 1 299 ? -13.961 23.439 8.494 1.00 86.00 299 MET A O 1
ATOM 2322 N N . ASP A 1 300 ? -12.700 25.298 8.544 1.00 79.31 300 ASP A N 1
ATOM 2323 C CA . ASP A 1 300 ? -13.353 25.938 7.406 1.00 79.31 300 ASP A CA 1
ATOM 2324 C C . ASP A 1 300 ? -12.583 25.582 6.132 1.00 79.31 300 ASP A C 1
ATOM 2326 O O . ASP A 1 300 ? -11.468 26.055 5.912 1.00 79.31 300 ASP A O 1
ATOM 2330 N N . THR A 1 301 ? -13.154 24.699 5.315 1.00 79.81 301 THR A N 1
ATOM 2331 C CA . THR A 1 301 ? -12.539 24.237 4.062 1.00 79.81 301 THR A CA 1
ATOM 2332 C C . THR A 1 301 ? -12.892 25.118 2.866 1.00 79.81 301 THR A C 1
ATOM 2334 O O . THR A 1 301 ? -12.491 24.810 1.742 1.00 79.81 301 THR A O 1
ATOM 2337 N N . ARG A 1 302 ? -13.627 26.222 3.070 1.00 85.19 302 ARG A N 1
ATOM 2338 C CA . ARG A 1 302 ? -13.924 27.171 1.993 1.00 85.19 302 ARG A CA 1
ATOM 2339 C C . ARG A 1 302 ? -12.632 27.828 1.515 1.00 85.19 302 ARG A C 1
ATOM 2341 O O . ARG A 1 302 ? -11.852 28.353 2.308 1.00 85.19 302 ARG A O 1
ATOM 2348 N N . THR A 1 303 ? -12.429 27.843 0.199 1.00 88.06 303 THR A N 1
ATOM 2349 C CA . THR A 1 303 ? -11.354 28.626 -0.415 1.00 88.06 303 THR A CA 1
ATOM 2350 C C . THR A 1 303 ? -11.546 30.102 -0.052 1.00 88.06 303 THR A C 1
ATOM 2352 O O . THR A 1 303 ? -12.650 30.624 -0.241 1.00 88.06 303 THR A O 1
ATOM 2355 N N . PRO A 1 304 ? -10.515 30.795 0.472 1.00 90.38 304 PRO A N 1
ATOM 2356 C CA . PRO A 1 304 ? -10.621 32.213 0.781 1.00 90.38 304 PRO A CA 1
ATOM 2357 C C . PRO A 1 304 ? -11.088 33.000 -0.441 1.00 90.38 304 PRO A C 1
ATOM 2359 O O . PRO A 1 304 ? -10.585 32.780 -1.540 1.00 90.38 304 PRO A O 1
ATOM 2362 N N . ALA A 1 305 ? -12.000 33.957 -0.251 1.00 90.44 305 ALA A N 1
ATOM 2363 C CA . ALA A 1 305 ? -12.537 34.757 -1.355 1.00 90.44 305 ALA A CA 1
ATOM 2364 C C . ALA A 1 305 ? -11.436 35.454 -2.178 1.00 90.44 305 ALA A C 1
ATOM 2366 O O . ALA A 1 305 ? -11.577 35.602 -3.385 1.00 90.44 305 ALA A O 1
ATOM 2367 N N . SER A 1 306 ? -10.311 35.808 -1.547 1.00 94.25 306 SER A N 1
ATOM 2368 C CA . SER A 1 306 ? -9.128 36.383 -2.204 1.00 94.25 306 SER A CA 1
ATOM 2369 C C . SER A 1 306 ? -8.411 35.439 -3.178 1.00 94.25 306 SER A C 1
ATOM 2371 O O . SER A 1 306 ? -7.627 35.905 -3.999 1.00 94.25 306 SER A O 1
ATOM 2373 N N . GLN A 1 307 ? -8.656 34.130 -3.093 1.00 94.00 307 GLN A N 1
ATOM 2374 C CA . GLN A 1 307 ? -8.131 33.108 -4.005 1.00 94.00 307 GLN A CA 1
ATOM 2375 C C . GLN A 1 307 ? -9.178 32.643 -5.028 1.00 94.00 307 GLN A C 1
ATOM 2377 O O . GLN A 1 307 ? -8.864 31.857 -5.921 1.00 94.00 307 GLN A O 1
ATOM 2382 N N . CYS A 1 308 ? -10.417 33.126 -4.920 1.00 94.19 308 CYS A N 1
ATOM 2383 C CA . CYS A 1 308 ? -11.481 32.856 -5.874 1.00 94.19 308 CYS A CA 1
ATOM 2384 C C . CYS A 1 308 ? -11.504 33.946 -6.956 1.00 94.19 308 CYS A C 1
ATOM 2386 O O . CYS A 1 308 ? -11.340 35.130 -6.668 1.00 94.19 308 CYS A O 1
ATOM 2388 N N . ARG A 1 309 ? -11.769 33.564 -8.210 1.00 90.88 309 ARG A N 1
ATOM 2389 C CA . ARG A 1 309 ? -12.070 34.502 -9.301 1.00 90.88 309 ARG A CA 1
ATOM 2390 C C . ARG A 1 309 ? -13.476 34.224 -9.818 1.00 90.88 309 ARG A C 1
ATOM 2392 O O . ARG A 1 309 ? -13.814 33.075 -10.082 1.00 90.88 309 ARG A O 1
ATOM 2399 N N . TYR A 1 310 ? -14.277 35.274 -9.975 1.00 89.88 310 TYR A N 1
ATOM 2400 C CA . TYR A 1 310 ? -15.574 35.172 -10.637 1.00 89.88 310 TYR A CA 1
ATOM 2401 C C . TYR A 1 310 ? -15.378 34.910 -12.138 1.00 89.88 310 TYR A C 1
ATOM 2403 O O . TYR A 1 310 ? -14.548 35.559 -12.777 1.00 89.88 310 TYR A O 1
ATOM 2411 N N . VAL A 1 311 ? -16.112 33.936 -12.673 1.00 89.88 311 VAL A N 1
ATOM 2412 C CA . VAL A 1 311 ? -16.027 33.486 -14.077 1.00 89.88 311 VAL A CA 1
ATOM 2413 C C . VAL A 1 311 ? -17.334 33.691 -14.852 1.00 89.88 311 VAL A C 1
ATOM 2415 O O . VAL A 1 311 ? -17.460 33.159 -15.952 1.00 89.88 311 VAL A O 1
ATOM 2418 N N . GLY A 1 312 ? -18.302 34.403 -14.267 1.00 77.12 312 GLY A N 1
ATOM 2419 C CA . GLY A 1 312 ? -19.556 34.761 -14.937 1.00 77.12 312 GLY A CA 1
ATOM 2420 C C . GLY A 1 312 ? -19.444 36.009 -15.797 1.00 77.12 312 GLY A C 1
ATOM 2421 O O . GLY A 1 312 ? -18.449 36.756 -15.643 1.00 77.12 312 GLY A O 1
#

Sequence (312 aa):
RISAFTLRNLPWHFRIYSTLVGAAAESGRQAPGLFCGVPEPELMAQWSFTETAHLALLGSRPDKEALCAFSVLLGLIISNGPGTISAQGAKGAVSADGPEAPERVQVNKGYLGFLTHTGFAHGGNGFEAISFLLARFRDSGLKNPGAREHRLDLKRMANDYAREYLAYKKRAKAAGDISYAKIPCINHPVFKGEPVNYDPREVFVSELFSRRGSYNVFLEFYHELVQALHRVGVSRNVYCVNVDAVIAVILLKMLWKPYMAGEISEAVMESAAFTTFLFGRMIGSAAEIDDHSNRGRNMDTRTPASQCRYVG

Solvent-accessible surface area (backbone atoms only — not comparable to full-atom values): 17075 Å² total; per-residue (Å²): 135,84,52,73,67,54,64,69,44,45,66,57,56,52,52,50,51,51,49,55,40,58,71,61,28,59,70,91,42,53,50,95,66,25,56,55,77,40,47,48,71,53,48,77,73,73,53,53,70,68,52,51,42,43,23,28,69,69,57,44,85,65,53,76,65,54,46,50,53,50,51,51,44,34,63,70,46,21,63,86,56,69,84,35,61,32,32,40,25,6,36,47,39,33,23,74,43,33,18,83,48,43,92,59,44,53,68,69,50,16,51,48,22,24,56,78,34,44,45,66,96,48,53,33,66,40,30,56,40,41,56,54,50,45,79,66,43,73,86,65,74,70,77,49,51,59,45,90,86,55,88,70,62,46,60,58,55,19,39,54,50,30,50,53,50,40,54,49,54,51,52,35,50,74,71,69,42,87,80,60,89,74,74,66,42,47,47,48,98,79,42,60,90,45,71,68,25,63,30,70,67,31,54,51,50,52,50,55,32,51,79,69,72,50,50,51,51,63,55,53,32,48,58,33,26,30,49,24,24,26,77,71,62,67,36,96,36,27,46,10,53,23,52,60,36,55,46,26,40,55,52,44,56,70,48,43,55,46,39,79,70,66,75,43,54,71,69,52,50,40,52,45,38,36,49,51,40,48,58,12,33,52,58,32,31,50,51,42,34,50,50,33,37,75,71,33,60,66,71,79,82,69,78,56,70,91,79,58,77,91,86,127

Foldseek 3Di:
DADPLCVVCVVVLVVVLVVLLQVLADPVCDDVQDDLNHGPVCCVPPNDSLQSSCCRQQSDGDDPVLSVLLVLLLVLLQDPDCPAQLNVLLLQQQLVQWLVPLVSGDLVSSVVRNVVSDDCVHQQLLLLLLVLVCVQPLPVCQQAQFDPPRVDPLLVSLLVVLLVVLVVVVVCVVVVNPPPDDNGQWADPPQDDDLATEAVSLVVVVVVCVVVSTGGNQSVSLVSNLVSNCVSVVDVHRIYRYVSSSSNRSLCSSVVNCVSVVVDDSVSSSSSSSSSSSSSHSNNSSVSNSCCSNPNGNDDPDDPPVPDDDPD

Radius of gyration: 21.94 Å; Cα contacts (8 Å, |Δi|>4): 396; chains: 1; bounding box: 43×58×61 Å

Secondary structure (DSSP, 8-state):
---HHHHHHHHHHHHHHHHHHHHHS-GGG-BTTEETTEEHHHHHHH--HHHHHHHHHHSS---HHHHHHHHHHHHHHS-S-TTSHHHHHHHHHHHTT-TTSGGG--HHHHHHHHHHT-BTTBBTHHHHHHHHHHHHHTTTT---TT-S-----HHHHHHHHHHHHHHHHHHHHHTT-SSPPPPTTB--SSS-SSSB---HHHHHHHHHHHHTT---HHHHHHHHHHHHHHHHTSSSSBPPBPHHHHHHHHHHHHHHHHHHTTSS-HHHHHHHHHHHHHHHHHHHHHHHHHHHHHH------SPPGGG-----

pLDDT: mean 92.78, std 4.74, range [67.62, 98.56]

Nearest PDB structures (foldseek):
  6hxp-assembly1_A  TM=8.634E-01  e=1.347E-08  Hydrogenobacter thermophilus
  6hxn-assembly1_A  TM=8.039E-01  e=6.477E-06  Chlorobium limicola
  6hxj-assembly1_B  TM=7.648E-01  e=1.305E-05  Chlorobium limicola
  6hxj-assembly1_F  TM=7.446E-01  e=3.000E-05  Chlorobium limicola
  6nzy-assembly1_C  TM=7.533E-01  e=3.000E-05  Chlorobium limicola

Mean predicted aligned error: 4.81 Å